Protein AF-0000000074205647 (afdb_homodimer)

Foldseek 3Di:
DADPVLLVLCVVLPDDDDDDFQWWKFFQDPVRPPDIDTDDQWDWDWDADPVGIDTDTDRDDDPPPDDDDVVRIGTDDDLVRLQVLLPQQWDDWDADPQAIKTWGQDPNDIDIFDDNYNSHRSSVSSSVNSNVVD/DADPVLLVLCVVLPDDDDDDFQWWKFFQDPVRPPDIDTDDQWDWDWDADPVGIDTDTGRDDDCPPDDDDVVRIGTDDDLVRLQVLLPQQWDDWDADPQAIKTWGQDPNDIDIFDDNYNSHRSSVSSSVNSNVVD

Sequence (268 aa):
MISTELATKLRDAGLVWTPVDGDQFRVRAAELAGDVFTVSTMTIEAHEYSTGTILGFNGTTEWALDSVSIEDALWLPREDQLRTLLRSAFHALRRTDDGYEVEVRLLDQTRVFTDPEPTEAYGQALLALVELSRMISTELATKLRDAGLVWTPVDGDQFRVRAAELAGDVFTVSTMTIEAHEYSTGTILGFNGTTEWALDSVSIEDALWLPREDQLRTLLRSAFHALRRTDDGYEVEVRLLDQTRVFTDPEPTEAYGQALLALVELSR

Radius of gyration: 19.51 Å; Cα contacts (8 Å, |Δi|>4): 573; chains: 2; bounding box: 50×46×37 Å

Structure (mmCIF, N/CA/C/O backbone):
data_AF-0000000074205647-model_v1
#
loop_
_entity.id
_entity.type
_enti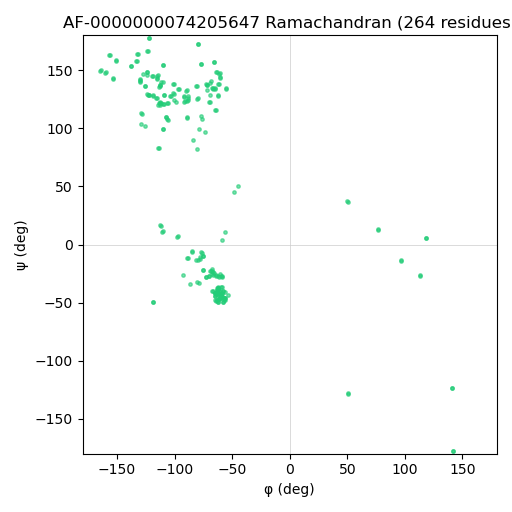ty.pdbx_description
1 polymer 'Pilus assembly protein CpaE'
#
loop_
_atom_site.group_PDB
_atom_site.id
_atom_site.type_symbol
_atom_site.label_atom_id
_atom_site.label_alt_id
_atom_site.label_comp_id
_atom_site.label_asym_id
_atom_site.label_entity_id
_atom_site.label_seq_id
_atom_site.pdbx_PDB_ins_code
_atom_site.Cartn_x
_atom_site.Cartn_y
_atom_site.Cartn_z
_atom_site.occupancy
_atom_site.B_iso_or_equiv
_atom_site.auth_seq_id
_atom_site.auth_comp_id
_atom_site.auth_asym_id
_atom_site.auth_atom_id
_atom_site.pdbx_PDB_model_num
ATOM 1 N N . MET A 1 1 ? -3.529 4.969 -6.211 1 83.69 1 MET A N 1
ATOM 2 C CA . MET A 1 1 ? -2.975 6.148 -5.555 1 83.69 1 MET A CA 1
ATOM 3 C C . MET A 1 1 ? -3.939 7.324 -5.645 1 83.69 1 MET A C 1
ATOM 5 O O . MET A 1 1 ? -4.719 7.422 -6.598 1 83.69 1 MET A O 1
ATOM 9 N N . ILE A 1 2 ? -3.805 8.211 -4.594 1 95.56 2 ILE A N 1
ATOM 10 C CA . ILE A 1 2 ? -4.68 9.375 -4.621 1 95.56 2 ILE A CA 1
ATOM 11 C C . ILE A 1 2 ? -4.148 10.398 -5.621 1 95.56 2 ILE A C 1
ATOM 13 O O . ILE A 1 2 ? -2.963 10.391 -5.953 1 95.56 2 ILE A O 1
ATOM 17 N N . SER A 1 3 ? -5.066 11.227 -6.113 1 96.25 3 SER A N 1
ATOM 18 C CA . SER A 1 3 ? -4.672 12.297 -7.027 1 96.25 3 SER A CA 1
ATOM 19 C C . SER A 1 3 ? -3.785 13.32 -6.332 1 96.25 3 SER A C 1
ATOM 21 O O . SER A 1 3 ? -3.852 13.477 -5.113 1 96.25 3 SER A O 1
ATOM 23 N N . THR A 1 4 ? -3 14.039 -7.125 1 95.5 4 THR A N 1
ATOM 24 C CA . THR A 1 4 ? -2.154 15.109 -6.609 1 95.5 4 THR A CA 1
ATOM 25 C C . THR A 1 4 ? -3.004 16.203 -5.984 1 95.5 4 THR A C 1
ATOM 27 O O . THR A 1 4 ? -2.625 16.797 -4.965 1 95.5 4 THR A O 1
ATOM 30 N N . GLU A 1 5 ? -4.086 16.469 -6.562 1 96.88 5 GLU A N 1
ATOM 31 C CA . GLU A 1 5 ? -4.992 17.516 -6.07 1 96.88 5 GLU A CA 1
ATOM 32 C C . GLU A 1 5 ? -5.508 17.172 -4.672 1 96.88 5 GLU A C 1
ATOM 34 O O . GLU A 1 5 ? -5.441 18 -3.764 1 96.88 5 GLU A O 1
ATOM 39 N N . LEU A 1 6 ? -5.992 15.992 -4.492 1 98.44 6 LEU A N 1
ATOM 40 C CA . LEU A 1 6 ? -6.52 15.586 -3.195 1 98.44 6 LEU A CA 1
ATOM 41 C C . LEU A 1 6 ? -5.406 15.5 -2.156 1 98.44 6 LEU A C 1
ATOM 43 O O . LEU A 1 6 ? -5.602 15.891 -1.001 1 98.44 6 LEU A O 1
ATOM 47 N N . ALA A 1 7 ? -4.25 14.984 -2.572 1 97.88 7 ALA A N 1
ATOM 48 C CA . ALA A 1 7 ? -3.102 14.945 -1.67 1 97.88 7 ALA A CA 1
ATOM 49 C C . ALA A 1 7 ? -2.732 16.344 -1.188 1 97.88 7 ALA A C 1
ATOM 51 O O . ALA A 1 7 ? -2.408 16.547 -0.014 1 97.88 7 ALA A O 1
ATOM 52 N N . THR A 1 8 ? -2.807 17.281 -2.08 1 97.12 8 THR A N 1
ATOM 53 C CA . THR A 1 8 ? -2.508 18.672 -1.745 1 97.12 8 THR A CA 1
ATOM 54 C C . THR A 1 8 ? -3.52 19.219 -0.741 1 97.12 8 THR A C 1
ATOM 56 O O . THR A 1 8 ? -3.145 19.875 0.234 1 97.12 8 THR A O 1
ATOM 59 N N . LYS A 1 9 ? -4.73 18.906 -0.94 1 98.19 9 LYS A N 1
ATOM 60 C CA . LYS A 1 9 ? -5.773 19.344 -0.018 1 98.19 9 LYS A CA 1
ATOM 61 C C . LYS A 1 9 ? -5.566 18.75 1.37 1 98.19 9 LYS A C 1
ATOM 63 O O . LYS A 1 9 ? -5.742 19.438 2.379 1 98.19 9 LYS A O 1
ATOM 68 N N . LEU A 1 10 ? -5.211 17.516 1.398 1 98.12 10 LEU A N 1
ATOM 69 C CA . LEU A 1 10 ? -4.961 16.844 2.674 1 98.12 10 LEU A CA 1
ATOM 70 C C . LEU A 1 10 ? -3.789 17.5 3.404 1 98.12 10 LEU A C 1
ATOM 72 O O . LEU A 1 10 ? -3.873 17.766 4.605 1 98.12 10 LEU A O 1
ATOM 76 N N . ARG A 1 11 ? -2.707 17.703 2.654 1 96.69 11 ARG A N 1
ATOM 77 C CA . ARG A 1 11 ? -1.549 18.391 3.23 1 96.69 11 ARG A CA 1
ATOM 78 C C . ARG A 1 11 ? -1.93 19.75 3.777 1 96.69 11 ARG A C 1
ATOM 80 O O . ARG A 1 11 ? -1.588 20.094 4.914 1 96.69 11 ARG A O 1
ATOM 87 N N . ASP A 1 12 ? -2.684 20.5 2.988 1 96.38 12 ASP A N 1
ATOM 88 C CA . ASP A 1 12 ? -3.072 21.859 3.369 1 96.38 12 ASP A CA 1
ATOM 89 C C . ASP A 1 12 ? -4.02 21.844 4.566 1 96.38 12 ASP A C 1
ATOM 91 O O . ASP A 1 12 ? -4.051 22.781 5.355 1 96.38 12 ASP A O 1
ATOM 95 N N . ALA A 1 13 ? -4.723 20.734 4.723 1 97 13 ALA A N 1
ATOM 96 C CA . ALA A 1 13 ? -5.648 20.594 5.84 1 97 13 ALA A CA 1
ATOM 97 C C . ALA A 1 13 ? -4.91 20.203 7.117 1 97 13 ALA A C 1
ATOM 99 O O . ALA A 1 13 ? -5.48 20.234 8.211 1 97 13 ALA A O 1
ATOM 100 N N . GLY A 1 14 ? -3.59 19.781 6.934 1 95.12 14 GLY A N 1
ATOM 101 C CA . GLY A 1 14 ? -2.801 19.547 8.133 1 95.12 14 GLY A CA 1
ATOM 102 C C . GLY A 1 14 ? -2.334 18.125 8.281 1 95.12 14 GLY A C 1
ATOM 103 O O . GLY A 1 14 ? -1.826 17.734 9.336 1 95.12 14 GLY A O 1
ATOM 104 N N . LEU A 1 15 ? -2.572 17.328 7.328 1 95.69 15 LEU A N 1
ATOM 105 C CA . LEU A 1 15 ? -2.096 15.953 7.402 1 95.69 15 LEU A CA 1
ATOM 106 C C . LEU A 1 15 ? -0.572 15.906 7.457 1 95.69 15 LEU A C 1
ATOM 108 O O . LEU A 1 15 ? 0.103 16.484 6.598 1 95.69 15 LEU A O 1
ATOM 112 N N . VAL A 1 16 ? -0.013 15.203 8.438 1 93.12 16 VAL A N 1
ATOM 113 C CA . VAL A 1 16 ? 1.427 15.117 8.656 1 93.12 16 VAL A CA 1
ATOM 114 C C . VAL A 1 16 ? 1.957 13.797 8.102 1 93.12 16 VAL A C 1
ATOM 116 O O . VAL A 1 16 ? 1.322 12.75 8.258 1 93.12 16 VAL A O 1
ATOM 119 N N . TRP A 1 17 ? 3.072 13.922 7.484 1 96.25 17 TRP A N 1
ATOM 120 C CA . TRP A 1 17 ? 3.705 12.742 6.902 1 96.25 17 TRP A CA 1
ATOM 121 C C . TRP A 1 17 ? 4.969 12.375 7.668 1 96.25 17 TRP A C 1
ATOM 123 O O . TRP A 1 17 ? 5.867 13.203 7.836 1 96.25 17 TRP A O 1
ATOM 133 N N . THR A 1 18 ? 5.043 11.18 8.219 1 95.44 18 THR A N 1
ATOM 134 C CA . THR A 1 18 ? 6.246 10.555 8.766 1 95.44 18 THR A CA 1
ATOM 135 C C . THR A 1 18 ? 6.695 9.398 7.883 1 95.44 18 THR A C 1
ATOM 137 O O . THR A 1 18 ? 6.184 8.281 8.008 1 95.44 18 THR A O 1
ATOM 140 N N . PRO A 1 19 ? 7.66 9.609 7.035 1 95.56 19 PRO A N 1
ATOM 141 C CA . PRO A 1 19 ? 8 8.641 5.984 1 95.56 19 PRO A CA 1
ATOM 142 C C . PRO A 1 19 ? 8.453 7.297 6.543 1 95.56 19 PRO A C 1
ATOM 144 O O . PRO A 1 19 ? 9.195 7.246 7.52 1 95.56 19 PRO A O 1
ATOM 147 N N . VAL A 1 20 ? 7.98 6.242 5.922 1 93.06 20 VAL A N 1
ATOM 148 C CA . VAL A 1 20 ? 8.445 4.879 6.152 1 93.06 20 VAL A CA 1
ATOM 149 C C . VAL A 1 20 ? 8.711 4.191 4.816 1 93.06 20 VAL A C 1
ATOM 151 O O . VAL A 1 20 ? 8.289 4.68 3.766 1 93.06 20 VAL A O 1
ATOM 154 N N . ASP A 1 21 ? 9.422 3.102 4.848 1 91.25 21 ASP A N 1
ATOM 155 C CA . ASP A 1 21 ? 9.727 2.365 3.625 1 91.25 21 ASP A CA 1
ATOM 156 C C . ASP A 1 21 ? 8.453 2.002 2.865 1 91.25 21 ASP A C 1
ATOM 158 O O . ASP A 1 21 ? 7.469 1.567 3.467 1 91.25 21 ASP A O 1
ATOM 162 N N . GLY A 1 22 ? 8.547 2.254 1.593 1 93.44 22 GLY A N 1
ATOM 163 C CA . GLY A 1 22 ? 7.418 1.9 0.747 1 93.44 22 GLY A CA 1
ATOM 164 C C . GLY A 1 22 ? 6.488 3.066 0.478 1 93.44 22 GLY A C 1
ATOM 165 O O . GLY A 1 22 ? 5.648 3.004 -0.425 1 93.44 22 GLY A O 1
ATOM 166 N N . ASP A 1 23 ? 6.633 4.156 1.235 1 95.62 23 ASP A N 1
ATOM 167 C CA . ASP A 1 23 ? 5.801 5.332 0.984 1 95.62 23 ASP A CA 1
ATOM 168 C C . ASP A 1 23 ? 6.09 5.922 -0.395 1 95.62 23 ASP A C 1
ATOM 170 O O . ASP A 1 23 ? 7.227 5.891 -0.865 1 95.62 23 ASP A O 1
ATOM 174 N N . GLN A 1 24 ? 5.004 6.5 -0.949 1 96.19 24 GLN A N 1
ATOM 175 C CA . GLN A 1 24 ? 5.133 7.168 -2.242 1 96.19 24 GLN A CA 1
ATOM 176 C C . GLN A 1 24 ? 4.879 8.664 -2.115 1 96.19 24 GLN A C 1
ATOM 178 O O . GLN A 1 24 ? 4.066 9.102 -1.299 1 96.19 24 GLN A O 1
ATOM 183 N N . PHE A 1 25 ? 5.641 9.414 -2.953 1 95.81 25 PHE A N 1
ATOM 184 C CA . PHE A 1 25 ? 5.52 10.859 -2.906 1 95.81 25 PHE A CA 1
ATOM 185 C C . PHE A 1 25 ? 5.957 11.484 -4.227 1 95.81 25 PHE A C 1
ATOM 187 O O . PHE A 1 25 ? 6.543 10.812 -5.074 1 95.81 25 PHE A O 1
ATOM 194 N N . ARG A 1 26 ? 5.559 12.719 -4.383 1 94.94 26 ARG A N 1
ATOM 195 C CA . ARG A 1 26 ? 6.008 13.547 -5.492 1 94.94 26 ARG A CA 1
ATOM 196 C C . ARG A 1 26 ? 6.832 14.734 -4.992 1 94.94 26 ARG A C 1
ATOM 198 O O . ARG A 1 26 ? 6.598 15.234 -3.891 1 94.94 26 ARG A O 1
ATOM 205 N N . VAL A 1 27 ? 7.777 14.992 -5.766 1 92.56 27 VAL A N 1
ATOM 206 C CA . VAL A 1 27 ? 8.547 16.203 -5.473 1 92.56 27 VAL A CA 1
ATOM 207 C C . VAL A 1 27 ? 7.922 17.391 -6.188 1 92.56 27 VAL A C 1
ATOM 209 O O . VAL A 1 27 ? 7.598 17.312 -7.375 1 92.56 27 VAL A O 1
ATOM 212 N N . ARG A 1 28 ? 7.734 18.469 -5.504 1 86.5 28 ARG A N 1
ATOM 213 C CA . ARG A 1 28 ? 7.055 19.656 -6.02 1 86.5 28 ARG A CA 1
ATOM 214 C C . ARG A 1 28 ? 7.973 20.453 -6.941 1 86.5 28 ARG A C 1
ATOM 216 O O . ARG A 1 28 ? 7.512 21.328 -7.684 1 86.5 28 ARG A O 1
ATOM 223 N N . ALA A 1 29 ? 9.18 20.141 -7.078 1 79.12 29 ALA A N 1
ATOM 224 C CA . ALA A 1 29 ? 10.109 20.812 -7.973 1 79.12 29 ALA A CA 1
ATOM 225 C C . ALA A 1 29 ? 9.773 20.531 -9.43 1 79.12 29 ALA A C 1
ATOM 227 O O . ALA A 1 29 ? 9.453 19.406 -9.797 1 79.12 29 ALA A O 1
ATOM 228 N N . ALA A 1 30 ? 9.859 21.516 -10.297 1 75.06 30 ALA A N 1
ATOM 229 C CA . ALA A 1 30 ? 9.5 21.453 -11.711 1 75.06 30 ALA A CA 1
ATOM 230 C C . ALA A 1 30 ? 10.219 20.297 -12.414 1 75.06 30 ALA A C 1
ATOM 232 O O . ALA A 1 30 ? 9.617 19.594 -13.234 1 75.06 30 ALA A O 1
ATOM 233 N N . GLU A 1 31 ? 11.469 20.078 -12.172 1 73.31 31 GLU A N 1
ATOM 234 C CA . GLU A 1 31 ? 12.266 19.078 -12.859 1 73.31 31 GLU A CA 1
ATOM 235 C C . GLU A 1 31 ? 11.773 17.672 -12.539 1 73.31 31 GLU A C 1
ATOM 237 O O . GLU A 1 31 ? 12.008 16.734 -13.312 1 73.31 31 GLU A O 1
ATOM 242 N N . LEU A 1 32 ? 11.172 17.609 -11.469 1 73 32 LEU A N 1
ATOM 243 C CA . LEU A 1 32 ? 10.734 16.297 -11 1 73 32 LEU A CA 1
ATOM 244 C C . LEU A 1 32 ? 9.211 16.203 -11.016 1 73 32 LEU A C 1
ATOM 246 O O . LEU A 1 32 ? 8.648 15.219 -10.523 1 73 32 LEU A O 1
ATOM 250 N N . ALA A 1 33 ? 8.633 17.172 -11.781 1 71.88 33 ALA A N 1
ATOM 251 C CA . ALA A 1 33 ? 7.176 17.25 -11.836 1 71.88 33 ALA A CA 1
ATOM 252 C C . ALA A 1 33 ? 6.59 16 -12.5 1 71.88 33 ALA A C 1
ATOM 254 O O . ALA A 1 33 ? 7.055 15.586 -13.562 1 71.88 33 ALA A O 1
ATOM 255 N N . GLY A 1 34 ? 5.84 15.234 -11.758 1 80.88 34 GLY A N 1
ATOM 256 C CA . GLY A 1 34 ? 5.156 14.086 -12.328 1 80.88 34 GLY A CA 1
ATOM 257 C C . GLY A 1 34 ? 5.672 12.758 -11.805 1 80.88 34 GLY A C 1
ATOM 258 O O . GLY A 1 34 ? 4.977 11.742 -11.875 1 80.88 34 GLY A O 1
ATOM 259 N N . ASP A 1 35 ? 6.961 12.805 -11.398 1 88.69 35 ASP A N 1
ATOM 260 C CA . ASP A 1 35 ? 7.555 11.547 -10.938 1 88.69 35 ASP A CA 1
ATOM 261 C C . ASP A 1 35 ? 6.984 11.133 -9.578 1 88.69 35 ASP A C 1
ATOM 263 O O . ASP A 1 35 ? 6.734 11.984 -8.719 1 88.69 35 ASP A O 1
ATOM 267 N N . VAL A 1 36 ? 6.73 9.891 -9.523 1 93.69 36 VAL A N 1
ATOM 268 C CA . VAL A 1 36 ? 6.41 9.32 -8.219 1 93.69 36 VAL A CA 1
ATOM 269 C C . VAL A 1 36 ? 7.617 8.555 -7.684 1 93.69 36 VAL A C 1
ATOM 271 O O . VAL A 1 36 ? 8.211 7.738 -8.391 1 93.69 36 VAL A O 1
ATOM 274 N N . PHE A 1 37 ? 8.008 8.867 -6.48 1 92.75 37 PHE A N 1
ATOM 275 C CA . PHE A 1 37 ? 9.164 8.25 -5.848 1 92.75 37 PHE A CA 1
ATOM 276 C C . PHE A 1 37 ? 8.734 7.34 -4.703 1 92.75 37 PHE A C 1
ATOM 278 O O . PHE A 1 37 ? 7.652 7.516 -4.137 1 92.75 37 PHE A O 1
ATOM 285 N N . THR A 1 38 ? 9.57 6.348 -4.395 1 94.19 38 THR A N 1
ATOM 286 C CA . THR A 1 38 ? 9.32 5.41 -3.305 1 94.19 38 THR A CA 1
ATOM 287 C C . THR A 1 38 ? 10.422 5.508 -2.254 1 94.19 38 THR A C 1
ATOM 289 O O . THR A 1 38 ? 11.609 5.445 -2.582 1 94.19 38 THR A O 1
ATOM 292 N N . VAL A 1 39 ? 10.016 5.664 -1.052 1 93.19 39 VAL A N 1
ATOM 293 C CA . VAL A 1 39 ? 10.961 5.652 0.061 1 93.19 39 VAL A CA 1
ATOM 294 C C . VAL A 1 39 ? 11.508 4.242 0.258 1 93.19 39 VAL A C 1
ATOM 296 O O . VAL A 1 39 ? 10.742 3.285 0.397 1 93.19 39 VAL A O 1
ATOM 299 N N . SER A 1 40 ? 12.773 4.141 0.186 1 90.94 40 SER A N 1
ATOM 300 C CA . SER A 1 40 ? 13.445 2.865 0.42 1 90.94 40 SER A CA 1
ATOM 301 C C . SER A 1 40 ? 14.867 3.072 0.917 1 90.94 40 SER A C 1
ATOM 303 O O . SER A 1 40 ? 15.586 3.945 0.421 1 90.94 40 SER A O 1
ATOM 305 N N . THR A 1 41 ? 15.281 2.184 1.837 1 86.81 41 THR A N 1
ATOM 306 C CA . THR A 1 41 ? 16.641 2.281 2.375 1 86.81 41 THR A CA 1
ATOM 307 C C . THR A 1 41 ? 17.625 1.563 1.47 1 86.81 41 THR A C 1
ATOM 309 O O . THR A 1 41 ? 18.844 1.635 1.69 1 86.81 41 THR A O 1
ATOM 312 N N . MET A 1 42 ? 17.078 0.886 0.434 1 87.44 42 MET A N 1
ATOM 313 C CA . MET A 1 42 ? 17.938 0.189 -0.514 1 87.44 42 MET A CA 1
ATOM 314 C C . MET A 1 42 ? 17.297 0.121 -1.893 1 87.44 42 MET A C 1
ATOM 316 O O . MET A 1 42 ? 16.078 0.261 -2.02 1 87.44 42 MET A O 1
ATOM 320 N N . THR A 1 43 ? 18.156 -0.071 -2.877 1 87.88 43 THR A N 1
ATOM 321 C CA . THR A 1 43 ? 17.672 -0.278 -4.238 1 87.88 43 THR A CA 1
ATOM 322 C C . THR A 1 43 ? 17.484 -1.765 -4.523 1 87.88 43 THR A C 1
ATOM 324 O O . THR A 1 43 ? 18.406 -2.564 -4.332 1 87.88 43 THR A O 1
ATOM 327 N N . ILE A 1 44 ? 16.391 -2.113 -4.863 1 89.06 44 ILE A N 1
ATOM 328 C CA . ILE A 1 44 ? 16.047 -3.463 -5.297 1 89.06 44 ILE A CA 1
ATOM 329 C C . ILE A 1 44 ? 15.305 -3.406 -6.629 1 89.06 44 ILE A C 1
ATOM 331 O O . ILE A 1 44 ? 14.164 -2.943 -6.695 1 89.06 44 ILE A O 1
ATOM 335 N N . GLU A 1 45 ? 15.945 -3.924 -7.676 1 90.06 45 GLU A N 1
ATOM 336 C CA . GLU A 1 45 ? 15.383 -3.863 -9.023 1 90.06 45 GLU A CA 1
ATOM 337 C C . GLU A 1 45 ? 15.031 -5.258 -9.539 1 90.06 45 GLU A C 1
ATOM 339 O O . GLU A 1 45 ? 15.789 -6.207 -9.344 1 90.06 45 GLU A O 1
ATOM 344 N N . ALA A 1 46 ? 13.898 -5.328 -10.117 1 90.62 46 ALA A N 1
ATOM 345 C CA . ALA A 1 46 ? 13.484 -6.566 -10.773 1 90.62 46 ALA A CA 1
ATOM 346 C C . ALA A 1 46 ? 13.945 -6.602 -12.227 1 90.62 46 ALA A C 1
ATOM 348 O O . ALA A 1 46 ? 13.688 -5.66 -12.984 1 90.62 46 ALA A O 1
ATOM 349 N N . HIS A 1 47 ? 14.641 -7.574 -12.602 1 89.94 47 HIS A N 1
ATOM 350 C CA . HIS A 1 47 ? 15.07 -7.82 -13.969 1 89.94 47 HIS A CA 1
ATOM 351 C C . HIS A 1 47 ? 14.414 -9.07 -14.539 1 89.94 47 HIS A C 1
ATOM 353 O O . HIS A 1 47 ? 14.523 -10.156 -13.953 1 89.94 47 HIS A O 1
ATOM 359 N N . GLU A 1 48 ? 13.75 -8.828 -15.578 1 91.06 48 GLU A N 1
ATOM 360 C CA . GLU A 1 48 ? 13.102 -9.969 -16.219 1 91.06 48 GLU A CA 1
ATOM 361 C C . GLU A 1 48 ? 14 -10.594 -17.281 1 91.06 48 GLU A C 1
ATOM 363 O O . GLU A 1 48 ? 14.516 -9.898 -18.156 1 91.06 48 GLU A O 1
ATOM 368 N N . TYR A 1 49 ? 14.227 -11.906 -17.203 1 90.38 49 TYR A N 1
ATOM 369 C CA . TYR A 1 49 ? 14.953 -12.719 -18.172 1 90.38 49 TYR A CA 1
ATOM 370 C C . TYR A 1 49 ? 14.086 -13.867 -18.688 1 90.38 49 TYR A C 1
ATOM 372 O O . TYR A 1 49 ? 13 -14.117 -18.156 1 90.38 49 TYR A O 1
ATOM 380 N N . SER A 1 50 ? 14.523 -14.484 -19.734 1 91 50 SER A N 1
ATOM 381 C CA . SER A 1 50 ? 13.805 -15.641 -20.266 1 91 50 SER A CA 1
ATOM 382 C C . SER A 1 50 ? 13.695 -16.75 -19.219 1 91 50 SER A C 1
ATOM 384 O O . SER A 1 50 ? 12.742 -17.531 -19.234 1 91 50 SER A O 1
ATOM 386 N N . THR A 1 51 ? 14.609 -16.828 -18.312 1 87.94 51 THR A N 1
ATOM 387 C CA . THR A 1 51 ? 14.695 -17.891 -17.312 1 87.94 51 THR A CA 1
ATOM 388 C C . THR A 1 51 ? 13.883 -17.531 -16.078 1 87.94 51 THR A C 1
ATOM 390 O O . THR A 1 51 ? 13.672 -18.375 -15.195 1 87.94 51 THR A O 1
ATOM 393 N N . GLY A 1 52 ? 13.484 -16.281 -16.047 1 89.88 52 GLY A N 1
ATOM 394 C CA . GLY A 1 52 ? 12.742 -15.836 -14.875 1 89.88 52 GLY A CA 1
ATOM 395 C C . GLY A 1 52 ? 13.094 -14.43 -14.438 1 89.88 52 GLY A C 1
ATOM 396 O O . GLY A 1 52 ? 13.867 -13.742 -15.109 1 89.88 52 GLY A O 1
ATOM 397 N N . THR A 1 53 ? 12.477 -14 -13.352 1 92.06 53 THR A N 1
ATOM 398 C CA . THR A 1 53 ? 12.734 -12.664 -12.82 1 92.06 53 THR A CA 1
ATOM 399 C C . THR A 1 53 ? 13.773 -12.711 -11.711 1 92.06 53 THR A C 1
ATOM 401 O O . THR A 1 53 ? 13.734 -13.594 -10.852 1 92.06 53 THR A O 1
ATOM 404 N N . ILE A 1 54 ? 14.797 -11.789 -11.734 1 91.12 54 ILE A N 1
ATOM 405 C CA . ILE A 1 54 ? 15.844 -11.664 -10.727 1 91.12 54 ILE A CA 1
ATOM 406 C C . ILE A 1 54 ? 15.727 -10.312 -10.031 1 91.12 54 ILE A C 1
ATOM 408 O O . ILE A 1 54 ? 15.602 -9.281 -10.68 1 91.12 54 ILE A O 1
ATOM 412 N N . LEU A 1 55 ? 15.648 -10.383 -8.656 1 91.06 55 LEU A N 1
ATOM 413 C CA . LEU A 1 55 ? 15.688 -9.172 -7.848 1 91.06 55 LEU A CA 1
ATOM 414 C C . LEU A 1 55 ? 17.125 -8.797 -7.484 1 91.06 55 LEU A C 1
ATOM 416 O O . LEU A 1 55 ? 17.781 -9.516 -6.73 1 91.06 55 LEU A O 1
ATOM 420 N N . GLY A 1 56 ? 17.609 -7.734 -8.055 1 88.38 56 GLY A N 1
ATOM 421 C CA . GLY A 1 56 ? 18.953 -7.234 -7.758 1 88.38 56 GLY A CA 1
ATOM 422 C C . GLY A 1 56 ? 18.984 -6.266 -6.594 1 88.38 56 GLY A C 1
ATOM 423 O O . GLY A 1 56 ? 18.203 -5.309 -6.555 1 88.38 56 GLY A O 1
ATOM 424 N N . PHE A 1 57 ? 19.844 -6.602 -5.656 1 86.19 57 PHE A N 1
ATOM 425 C CA . PHE A 1 57 ? 20 -5.781 -4.461 1 86.19 57 PHE A CA 1
ATOM 426 C C . PHE A 1 57 ? 21.219 -4.867 -4.586 1 86.19 57 PHE A C 1
ATOM 428 O O . PHE A 1 57 ? 22.312 -5.32 -4.93 1 86.19 57 PHE A O 1
ATOM 435 N N . ASN A 1 58 ? 20.875 -3.572 -4.438 1 79.38 58 ASN A N 1
ATOM 436 C CA . ASN A 1 58 ? 21.969 -2.613 -4.387 1 79.38 58 ASN A CA 1
ATOM 437 C C . ASN A 1 58 ? 21.891 -1.748 -3.133 1 79.38 58 ASN A C 1
ATOM 439 O O . ASN A 1 58 ? 20.938 -0.998 -2.941 1 79.38 58 ASN A O 1
ATOM 443 N N . GLY A 1 59 ? 22.688 -2.004 -2.109 1 63.59 59 GLY A N 1
ATOM 444 C CA . GLY A 1 59 ? 22.672 -1.259 -0.861 1 63.59 59 GLY A CA 1
ATOM 445 C C . GLY A 1 59 ? 23.547 -0.025 -0.892 1 63.59 59 GLY A C 1
ATOM 446 O O . GLY A 1 59 ? 23.438 0.846 -0.026 1 63.59 59 GLY A O 1
ATOM 447 N N . THR A 1 60 ? 24.641 -0.14 -1.619 1 57.94 60 THR A N 1
ATOM 448 C CA . THR A 1 60 ? 25.594 0.95 -1.466 1 57.94 60 THR A CA 1
ATOM 449 C C . THR A 1 60 ? 25.141 2.18 -2.248 1 57.94 60 THR A C 1
ATOM 451 O O . THR A 1 60 ? 24.531 2.057 -3.312 1 57.94 60 THR A O 1
ATOM 454 N N . THR A 1 61 ? 24.75 3.199 -1.521 1 52.03 61 THR A N 1
ATOM 455 C CA . THR A 1 61 ? 24.359 4.496 -2.062 1 52.03 61 THR A CA 1
ATOM 456 C C . THR A 1 61 ? 25.578 5.27 -2.549 1 52.03 61 THR A C 1
ATOM 458 O O . THR A 1 61 ? 26.578 5.371 -1.832 1 52.03 61 THR A O 1
ATOM 461 N N . GLU A 1 62 ? 25.766 5.141 -3.82 1 51.94 62 GLU A N 1
ATOM 462 C CA . GLU A 1 62 ? 26.734 6.176 -4.191 1 51.94 62 GLU A CA 1
ATOM 463 C C . GLU A 1 62 ? 26.125 7.57 -4.039 1 51.94 62 GLU A C 1
ATOM 465 O O . GLU A 1 62 ? 24.922 7.75 -4.211 1 51.94 62 GLU A O 1
ATOM 470 N N . TRP A 1 63 ? 26.797 8.391 -3.508 1 49.22 63 TRP A N 1
ATOM 471 C CA . TRP A 1 63 ? 26.484 9.75 -3.07 1 49.22 63 TRP A CA 1
ATOM 472 C C . TRP A 1 63 ? 25.781 10.523 -4.176 1 49.22 63 TRP A C 1
ATOM 474 O O . TRP A 1 63 ? 26.359 10.781 -5.23 1 49.22 63 TRP A O 1
ATOM 484 N N . ALA A 1 64 ? 24.797 10.078 -4.914 1 55.91 64 ALA A N 1
ATOM 485 C CA . ALA A 1 64 ? 24.172 11.156 -5.676 1 55.91 64 ALA A CA 1
ATOM 486 C C . ALA A 1 64 ? 23.188 11.938 -4.809 1 55.91 64 ALA A C 1
ATOM 488 O O . ALA A 1 64 ? 22.359 11.344 -4.113 1 55.91 64 ALA A O 1
ATOM 489 N N . LEU A 1 65 ? 23.688 12.906 -3.988 1 55.62 65 LEU A N 1
ATOM 490 C CA . LEU A 1 65 ? 23.438 13.734 -2.818 1 55.62 65 LEU A CA 1
ATOM 491 C C . LEU A 1 65 ? 22.156 14.539 -2.99 1 55.62 65 LEU A C 1
ATOM 493 O O . LEU A 1 65 ? 21.828 15.383 -2.15 1 55.62 65 LEU A O 1
ATOM 497 N N . ASP A 1 66 ? 21.297 14.266 -4.02 1 77.88 66 ASP A N 1
ATOM 498 C CA . ASP A 1 66 ? 20.234 15.258 -3.926 1 77.88 66 ASP A CA 1
ATOM 499 C C . ASP A 1 66 ? 19.312 14.969 -2.744 1 77.88 66 ASP A C 1
ATOM 501 O O . ASP A 1 66 ? 19.219 13.828 -2.295 1 77.88 66 ASP A O 1
ATOM 505 N N . SER A 1 67 ? 19.031 16.031 -2.148 1 85.38 67 SER A N 1
ATOM 506 C CA . SER A 1 67 ? 18.078 15.938 -1.042 1 85.38 67 SER A CA 1
ATOM 507 C C . SER A 1 67 ? 16.938 16.922 -1.206 1 85.38 67 S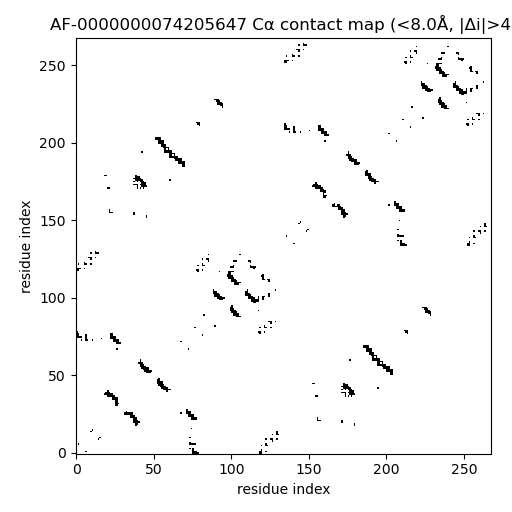ER A C 1
ATOM 509 O O . SER A 1 67 ? 17.062 17.922 -1.923 1 85.38 67 SER A O 1
ATOM 511 N N . VAL A 1 68 ? 15.828 16.453 -0.733 1 88.56 68 VAL A N 1
ATOM 512 C CA . VAL A 1 68 ? 14.617 17.266 -0.745 1 88.56 68 VAL A CA 1
ATOM 513 C C . VAL A 1 68 ? 14.055 17.375 0.67 1 88.56 68 VAL A C 1
ATOM 515 O O . VAL A 1 68 ? 13.992 16.375 1.398 1 88.56 68 VAL A O 1
ATOM 518 N N . SER A 1 69 ? 13.781 18.656 1.066 1 91.19 69 SER A N 1
ATOM 519 C CA . SER A 1 69 ? 13.039 18.781 2.318 1 91.19 69 SER A CA 1
ATOM 520 C C . SER A 1 69 ? 11.672 18.109 2.23 1 91.19 69 SER A C 1
ATOM 522 O O . SER A 1 69 ? 11.031 18.141 1.18 1 91.19 69 SER A O 1
AT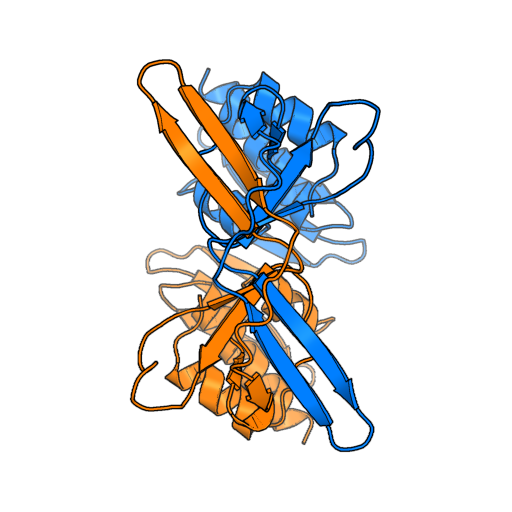OM 524 N N . ILE A 1 70 ? 11.242 17.594 3.305 1 92.06 70 ILE A N 1
ATOM 525 C CA . ILE A 1 70 ? 9.953 16.922 3.348 1 92.06 70 ILE A CA 1
ATOM 526 C C . ILE A 1 70 ? 8.844 17.922 3.016 1 92.06 70 ILE A C 1
ATOM 528 O O . ILE A 1 70 ? 7.809 17.547 2.453 1 92.06 70 ILE A O 1
ATOM 532 N N . GLU A 1 71 ? 9.055 19.188 3.283 1 91.56 71 GLU A N 1
ATOM 533 C CA . GLU A 1 71 ? 8.062 20.219 2.98 1 91.56 71 GLU A CA 1
ATOM 534 C C . GLU A 1 71 ? 7.891 20.391 1.474 1 91.56 71 GLU A C 1
ATOM 536 O O . GLU A 1 71 ? 6.871 20.906 1.017 1 91.56 71 GLU A O 1
ATOM 541 N N . ASP A 1 72 ? 8.883 20 0.776 1 92.12 72 ASP A N 1
ATOM 542 C CA . ASP A 1 72 ? 8.836 20.109 -0.679 1 92.12 72 ASP A CA 1
ATOM 543 C C . ASP A 1 72 ? 8.414 18.781 -1.317 1 92.12 72 ASP A C 1
ATOM 545 O O . ASP A 1 72 ? 8.508 18.625 -2.535 1 92.12 72 ASP A O 1
ATOM 549 N N . ALA A 1 73 ? 8.047 17.906 -0.524 1 94.44 73 ALA A N 1
ATOM 550 C CA . ALA A 1 73 ? 7.531 16.609 -0.99 1 94.44 73 ALA A CA 1
ATOM 551 C C . ALA A 1 73 ? 6.039 16.484 -0.686 1 94.44 73 ALA A C 1
ATOM 553 O O . ALA A 1 73 ? 5.57 16.938 0.358 1 94.44 73 ALA A O 1
ATOM 554 N N . LEU A 1 74 ? 5.34 15.922 -1.633 1 96.38 74 LEU A N 1
ATOM 555 C CA . LEU A 1 74 ? 3.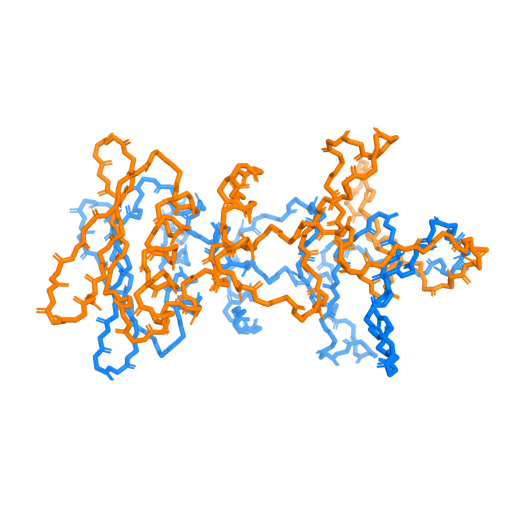914 15.664 -1.45 1 96.38 74 LEU A CA 1
ATOM 556 C C . LEU A 1 74 ? 3.654 14.172 -1.26 1 96.38 74 LEU A C 1
ATOM 558 O O . LEU A 1 74 ? 3.783 13.391 -2.205 1 96.38 74 LEU A O 1
ATOM 562 N N . TRP A 1 75 ? 3.297 13.844 -0.069 1 97.25 75 TRP A N 1
ATOM 563 C CA . TRP A 1 75 ? 2.969 12.469 0.268 1 97.25 75 TRP A CA 1
ATOM 564 C C . TRP A 1 75 ? 1.73 12 -0.491 1 97.25 75 TRP A C 1
ATOM 566 O O . TRP A 1 75 ? 0.753 12.742 -0.613 1 97.25 75 TRP A O 1
ATOM 576 N N . LEU A 1 76 ? 1.797 10.789 -1.072 1 97.31 76 LEU A N 1
ATOM 577 C CA . LEU A 1 76 ? 0.675 10.133 -1.732 1 97.31 76 LEU A CA 1
ATOM 578 C C . LEU A 1 76 ? 0.256 8.883 -0.97 1 97.31 76 LEU A C 1
ATOM 580 O O . LEU A 1 76 ? 0.617 7.766 -1.354 1 97.31 76 LEU A O 1
ATOM 584 N N . PRO A 1 77 ? -0.56 9.086 0.051 1 97.44 77 PRO A N 1
ATOM 585 C CA . PRO A 1 77 ? -0.912 7.945 0.901 1 97.44 77 PRO A CA 1
ATOM 586 C C . PRO A 1 77 ? -1.615 6.828 0.131 1 97.44 77 PRO A C 1
ATOM 588 O O . PRO A 1 77 ? -2.404 7.102 -0.776 1 97.44 77 PRO A O 1
ATOM 591 N N . ARG A 1 78 ? -1.302 5.609 0.531 1 96.19 78 ARG A N 1
ATOM 592 C CA . ARG A 1 78 ? -1.935 4.418 -0.028 1 96.19 78 ARG A CA 1
ATOM 593 C C . ARG A 1 78 ? -3.307 4.184 0.593 1 96.19 78 ARG A C 1
ATOM 595 O O . ARG A 1 78 ? -3.662 4.824 1.587 1 96.19 78 ARG A O 1
ATOM 602 N N . GLU A 1 79 ? -3.963 3.217 0.002 1 97.38 79 GLU A N 1
ATOM 603 C CA . GLU A 1 79 ? -5.297 2.852 0.467 1 97.38 79 GLU A CA 1
ATOM 604 C C . GLU A 1 79 ? -5.277 2.449 1.938 1 97.38 79 GLU A C 1
ATOM 606 O O . GLU A 1 79 ? -6.109 2.908 2.725 1 97.38 79 GLU A O 1
ATOM 611 N N . ASP A 1 80 ? -4.395 1.571 2.365 1 96.5 80 ASP A N 1
ATOM 612 C CA . ASP A 1 80 ? -4.328 1.091 3.742 1 96.5 80 ASP A CA 1
ATOM 613 C C . ASP A 1 80 ? -4 2.229 4.707 1 96.5 80 ASP A C 1
ATOM 615 O O . ASP A 1 80 ? -4.5 2.262 5.832 1 96.5 80 ASP A O 1
ATOM 619 N N . GLN A 1 81 ? -3.129 3.111 4.328 1 97.12 81 GLN A N 1
ATOM 620 C CA . GLN A 1 81 ? -2.75 4.246 5.164 1 97.12 81 GLN A CA 1
ATOM 621 C C . GLN A 1 81 ? -3.93 5.191 5.375 1 97.12 81 GLN A C 1
ATOM 623 O O . GLN A 1 81 ? -4.172 5.645 6.496 1 97.12 81 GLN A O 1
ATOM 628 N N . LEU A 1 82 ? -4.641 5.445 4.262 1 98.19 82 LEU A N 1
ATOM 629 C CA . LEU A 1 82 ? -5.82 6.297 4.371 1 98.19 82 LEU A CA 1
ATOM 630 C C . LEU A 1 82 ? -6.848 5.688 5.32 1 98.19 82 LEU A C 1
ATOM 632 O O . LEU A 1 82 ? -7.387 6.379 6.184 1 98.19 82 LEU A O 1
ATOM 636 N N . ARG A 1 83 ? -7.109 4.406 5.164 1 98.19 83 ARG A N 1
ATOM 637 C CA . ARG A 1 83 ? -8.047 3.723 6.051 1 98.19 83 ARG A CA 1
ATOM 638 C C . ARG A 1 83 ? -7.59 3.816 7.504 1 98.19 83 ARG A C 1
ATOM 640 O O . ARG A 1 83 ? -8.398 4.082 8.398 1 98.19 83 ARG A O 1
ATOM 647 N N . THR A 1 84 ? -6.32 3.578 7.773 1 97 84 THR A N 1
ATOM 648 C CA . THR A 1 84 ? -5.77 3.621 9.125 1 97 84 THR A CA 1
ATOM 649 C C . THR A 1 84 ? -5.906 5.02 9.719 1 97 84 THR A C 1
ATOM 651 O O . THR A 1 84 ? -6.219 5.164 10.906 1 97 84 THR A O 1
ATOM 654 N N . LEU A 1 85 ? -5.699 6.031 8.891 1 97.31 85 LEU A N 1
ATOM 655 C CA . LEU A 1 85 ? -5.773 7.41 9.359 1 97.31 85 LEU A CA 1
ATOM 656 C C . LEU A 1 85 ? -7.203 7.793 9.711 1 97.31 85 LEU A C 1
ATOM 658 O O . LEU A 1 85 ? -7.43 8.742 10.469 1 97.31 85 LEU A O 1
ATOM 662 N N . LEU A 1 86 ? -8.172 7.082 9.148 1 97.5 86 LEU A N 1
ATOM 663 C CA . LEU A 1 86 ? -9.578 7.32 9.477 1 97.5 86 LEU A CA 1
ATOM 664 C C . LEU A 1 86 ? -9.922 6.742 10.844 1 97.5 86 LEU A C 1
ATOM 666 O O . LEU A 1 86 ? -10.93 7.117 11.445 1 97.5 86 LEU A O 1
ATOM 670 N N . ARG A 1 87 ? -9.102 5.785 11.266 1 93.81 87 ARG A N 1
ATOM 671 C CA . ARG A 1 87 ? -9.25 5.16 12.578 1 93.81 87 ARG A CA 1
ATOM 672 C C . ARG A 1 87 ? -10.68 4.684 12.797 1 93.81 87 ARG A C 1
ATOM 674 O O . ARG A 1 87 ? -11.242 3.971 11.953 1 93.81 87 ARG A O 1
ATOM 681 N N . SER A 1 88 ? -11.297 5.059 13.906 1 94.31 88 SER A N 1
ATOM 682 C CA . SER A 1 88 ? -12.609 4.543 14.297 1 94.31 88 SER A CA 1
ATOM 683 C C . SER A 1 88 ? -13.719 5.172 13.461 1 94.31 88 SER A C 1
ATOM 685 O O . SER A 1 88 ? -14.859 4.707 13.484 1 94.31 88 SER A O 1
ATOM 687 N N . ALA A 1 89 ? -13.383 6.168 12.719 1 96.69 89 ALA A N 1
ATOM 688 C CA . ALA A 1 89 ? -14.406 6.793 11.875 1 96.69 89 ALA A CA 1
ATOM 689 C C . ALA A 1 89 ? -14.766 5.898 10.695 1 96.69 89 ALA A C 1
ATOM 691 O O . ALA A 1 89 ? -15.844 6.035 10.109 1 96.69 89 ALA A O 1
ATOM 692 N N . PHE A 1 90 ? -13.812 5.094 10.289 1 98.56 90 PHE A N 1
ATOM 693 C CA . PHE A 1 90 ? -14.062 4.215 9.148 1 98.56 90 PHE A CA 1
ATOM 694 C C . PHE A 1 90 ? -15.117 3.17 9.5 1 98.56 90 PHE A C 1
ATOM 696 O O . PHE A 1 90 ? -15.008 2.486 10.516 1 98.56 90 PHE A O 1
ATOM 703 N N . HIS A 1 91 ? -16.047 3.014 8.57 1 98.19 91 HIS A N 1
ATOM 704 C CA . HIS A 1 91 ? -17.078 1.997 8.781 1 98.19 91 HIS A CA 1
ATOM 705 C C . HIS A 1 91 ? -17.031 0.933 7.691 1 98.19 91 HIS A C 1
ATOM 707 O O . HIS A 1 91 ? -16.969 -0.263 7.988 1 98.19 91 HIS A O 1
ATOM 713 N N . ALA A 1 92 ? -17 1.437 6.438 1 98.75 92 ALA A N 1
ATOM 714 C CA . ALA A 1 92 ? -17.047 0.41 5.398 1 98.75 92 ALA A CA 1
ATOM 715 C C . ALA A 1 92 ? -16.531 0.952 4.07 1 98.75 92 ALA A C 1
ATOM 717 O O . ALA A 1 92 ? -16.641 2.146 3.791 1 98.75 92 ALA A O 1
ATOM 718 N N . LEU A 1 93 ? -15.922 0.108 3.307 1 98.88 93 LEU A N 1
ATOM 719 C CA . LEU A 1 93 ? -15.695 0.244 1.87 1 98.88 93 LEU A CA 1
ATOM 720 C C . LEU A 1 93 ? -16.562 -0.734 1.09 1 98.88 93 LEU A C 1
ATOM 722 O O . LEU A 1 93 ? -16.578 -1.932 1.383 1 98.88 93 LEU A O 1
ATOM 726 N N . ARG A 1 94 ? -17.312 -0.196 0.081 1 98.56 94 ARG A N 1
ATOM 727 C CA . ARG A 1 94 ? -18.188 -1.057 -0.711 1 98.56 94 ARG A CA 1
ATOM 728 C C . ARG A 1 94 ? -17.969 -0.827 -2.203 1 98.56 94 ARG A C 1
ATOM 730 O O . ARG A 1 94 ? -17.781 0.31 -2.641 1 98.56 94 ARG A O 1
ATOM 737 N N . ARG A 1 95 ? -18.031 -1.89 -2.859 1 98.25 95 ARG A N 1
ATOM 738 C CA . ARG A 1 95 ? -18.094 -1.778 -4.312 1 98.25 95 ARG A CA 1
ATOM 739 C C . ARG A 1 95 ? -19.516 -1.47 -4.781 1 98.25 95 ARG A C 1
ATOM 741 O O . ARG A 1 95 ? -20.484 -2.039 -4.273 1 98.25 95 ARG A O 1
ATOM 748 N N . THR A 1 96 ? -19.656 -0.576 -5.691 1 96.19 96 THR A N 1
ATOM 749 C CA . THR A 1 96 ? -20.922 -0.228 -6.32 1 96.19 96 THR A CA 1
ATOM 750 C C . THR A 1 96 ? -20.844 -0.415 -7.832 1 96.19 96 THR A C 1
ATOM 752 O O . THR A 1 96 ? -19.797 -0.801 -8.359 1 96.19 96 THR A O 1
ATOM 755 N N . ASP A 1 97 ? -21.922 -0.193 -8.547 1 93.25 97 ASP A N 1
ATOM 756 C CA . ASP A 1 97 ? -21.938 -0.321 -10 1 93.25 97 ASP A CA 1
ATOM 757 C C . ASP A 1 97 ? -21.016 0.699 -10.656 1 93.25 97 ASP A C 1
ATOM 759 O O . ASP A 1 97 ? -20.438 0.435 -11.711 1 93.25 97 ASP A O 1
ATOM 763 N N . ASP A 1 98 ? -20.812 1.795 -9.961 1 93.19 98 ASP A N 1
ATOM 764 C CA . ASP A 1 98 ? -20.078 2.902 -10.562 1 93.19 98 ASP A CA 1
ATOM 765 C C . ASP A 1 98 ? -18.719 3.076 -9.898 1 93.19 98 ASP A C 1
ATOM 767 O O . ASP A 1 98 ? -18.031 4.078 -10.133 1 93.19 98 ASP A O 1
ATOM 771 N N . GLY A 1 99 ? -18.344 2.164 -9.125 1 96.94 99 GLY A N 1
ATOM 772 C CA . GLY A 1 99 ? -17.062 2.305 -8.445 1 96.94 99 GLY A CA 1
ATOM 773 C C . GLY A 1 99 ? -17.094 1.82 -7.008 1 96.94 99 GLY A C 1
ATOM 774 O O . GLY A 1 99 ? -17.453 0.676 -6.742 1 96.94 99 GLY A O 1
ATOM 775 N N . TYR A 1 100 ? -16.703 2.793 -6.094 1 98.31 100 TYR A N 1
ATOM 776 C CA . TYR A 1 100 ? -16.594 2.441 -4.684 1 98.31 100 TYR A CA 1
ATOM 777 C C . TYR A 1 100 ? -17.172 3.533 -3.799 1 98.31 100 TYR A C 1
ATOM 779 O O . TYR A 1 100 ? -17.219 4.703 -4.191 1 98.31 100 TYR A O 1
ATOM 787 N N . GLU A 1 101 ? -17.594 3.092 -2.676 1 98.69 101 GLU A N 1
ATOM 788 C CA . GLU A 1 101 ? -18.031 4.043 -1.657 1 98.69 101 GLU A CA 1
ATOM 789 C C . GLU A 1 101 ? -17.375 3.752 -0.313 1 98.69 101 GLU A C 1
ATOM 791 O O . GLU A 1 101 ? -17.188 2.592 0.06 1 98.69 101 GLU A O 1
ATOM 796 N N . VAL A 1 102 ? -17 4.777 0.374 1 98.81 102 VAL A N 1
ATOM 797 C CA . VAL A 1 102 ? -16.469 4.715 1.729 1 98.81 102 VAL A CA 1
ATOM 798 C C . VAL A 1 102 ? -17.453 5.352 2.707 1 98.81 102 VAL A C 1
ATOM 800 O O . VAL A 1 102 ? -17.844 6.512 2.537 1 98.81 102 VAL A O 1
ATOM 803 N N . GLU A 1 103 ? -17.844 4.578 3.646 1 98.81 103 GLU A N 1
ATOM 804 C CA . GLU A 1 103 ? -18.734 5.055 4.695 1 98.81 103 GLU A CA 1
ATOM 805 C C . GLU A 1 103 ? -17.969 5.367 5.977 1 98.81 103 GLU A C 1
ATOM 807 O O . GLU A 1 103 ? -17.188 4.543 6.453 1 98.81 103 GLU A O 1
ATOM 812 N N . VAL A 1 104 ? -18.188 6.547 6.516 1 98.56 104 VAL A N 1
ATOM 813 C CA . VAL A 1 104 ? -17.531 6.957 7.75 1 98.56 104 VAL A CA 1
ATOM 814 C C . VAL A 1 104 ? -18.562 7.551 8.711 1 98.56 104 VAL A C 1
ATOM 816 O O . VAL A 1 104 ? -19.641 7.957 8.297 1 98.56 104 VAL A O 1
ATOM 819 N N . ARG A 1 105 ? -18.188 7.527 10.023 1 97.12 105 ARG A N 1
ATOM 820 C CA . ARG A 1 105 ? -18.938 8.227 11.062 1 97.12 105 ARG A CA 1
ATOM 821 C C . ARG A 1 105 ? -18.188 9.477 11.523 1 97.12 105 ARG A C 1
ATOM 823 O O . ARG A 1 105 ? -17.141 9.383 12.156 1 97.12 105 ARG A O 1
ATOM 830 N N . LEU A 1 106 ? -18.703 10.594 11.125 1 94.44 106 LEU A N 1
ATOM 831 C CA . LEU A 1 106 ? -18.156 11.883 11.508 1 94.44 106 LEU A CA 1
ATOM 832 C C . LEU A 1 106 ? -19.109 12.641 12.414 1 94.44 106 LEU A C 1
ATOM 834 O O . LEU A 1 106 ? -20.25 12.906 12.039 1 94.44 106 LEU A O 1
ATOM 838 N N . LEU A 1 107 ? -18.734 13 13.648 1 91.06 107 LEU A N 1
ATOM 839 C CA . LEU A 1 107 ? -19.578 13.688 14.617 1 91.06 107 LEU A CA 1
ATOM 840 C C . LEU A 1 107 ? -20.922 12.977 14.758 1 91.06 107 LEU A C 1
ATOM 842 O O . LEU A 1 107 ? -21.984 13.609 14.641 1 91.06 107 LEU A O 1
ATOM 846 N N . ASP A 1 108 ? -20.891 11.703 14.695 1 88.19 108 ASP A N 1
ATOM 847 C CA . ASP A 1 108 ? -22.031 10.828 14.953 1 88.19 108 ASP A CA 1
ATOM 848 C C . ASP A 1 108 ? -23 10.812 13.766 1 88.19 108 ASP A C 1
ATOM 850 O O . ASP A 1 108 ? -24.188 10.5 13.922 1 88.19 108 ASP A O 1
ATOM 854 N N . GLN A 1 109 ? -22.547 11.328 12.703 1 95.56 109 GLN A N 1
ATOM 855 C CA . GLN A 1 109 ? -23.312 11.273 11.461 1 95.56 109 GLN A CA 1
ATOM 856 C C . GLN A 1 109 ? -22.625 10.391 10.422 1 95.56 109 GLN A C 1
ATOM 858 O O . GLN A 1 109 ? -21.406 10.438 10.266 1 95.56 109 GLN A O 1
ATOM 863 N N . THR A 1 110 ? -23.438 9.648 9.828 1 97.25 110 THR A N 1
ATOM 864 C CA . THR A 1 110 ? -22.922 8.797 8.766 1 97.25 110 THR A CA 1
ATOM 865 C C . THR A 1 110 ? -22.734 9.594 7.477 1 97.25 110 THR A C 1
ATOM 867 O O . THR A 1 110 ? -23.656 10.297 7.043 1 97.25 110 THR A O 1
ATOM 870 N N . ARG A 1 111 ? -21.594 9.555 6.938 1 98.12 111 ARG A N 1
ATOM 871 C CA . ARG A 1 111 ? -21.297 10.172 5.648 1 98.12 111 ARG A CA 1
ATOM 872 C C . ARG A 1 111 ? -20.719 9.156 4.672 1 98.12 111 ARG A C 1
ATOM 874 O O . ARG A 1 111 ? -20 8.234 5.078 1 98.12 111 ARG A O 1
ATOM 881 N N . VAL A 1 112 ? -21.047 9.406 3.371 1 98.56 112 VAL A N 1
ATOM 882 C CA . VAL A 1 112 ? -20.594 8.484 2.336 1 98.56 112 VAL A CA 1
ATOM 883 C C . VAL A 1 112 ? -19.828 9.258 1.26 1 98.56 112 VAL A C 1
ATOM 885 O O . VAL A 1 112 ? -20.25 10.336 0.847 1 98.56 112 VAL A O 1
ATOM 888 N N . PHE A 1 113 ? -18.75 8.758 0.825 1 98.69 113 PHE A N 1
ATOM 889 C CA . PHE A 1 113 ? -17.922 9.32 -0.241 1 98.69 113 PHE A CA 1
ATOM 890 C C . PHE A 1 113 ? -17.75 8.312 -1.369 1 98.69 113 PHE A C 1
ATOM 892 O O . PHE A 1 113 ? -17.359 7.164 -1.128 1 98.69 113 PHE A O 1
ATOM 899 N N . THR A 1 114 ? -18.031 8.789 -2.59 1 98.38 114 THR A N 1
ATOM 900 C CA . THR A 1 114 ? -18 7.871 -3.725 1 98.38 114 THR A CA 1
ATOM 901 C C . THR A 1 114 ? -16.969 8.312 -4.75 1 98.38 114 THR A C 1
ATOM 903 O O . THR A 1 114 ? -16.734 9.508 -4.938 1 98.38 114 THR A O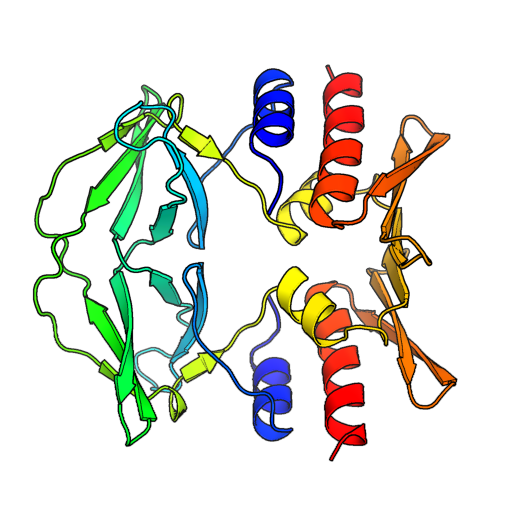 1
ATOM 906 N N . ASP A 1 115 ? -16.344 7.344 -5.367 1 98.44 115 ASP A N 1
ATOM 907 C CA . ASP A 1 115 ? -15.406 7.562 -6.457 1 98.44 115 ASP A CA 1
ATOM 908 C C . ASP A 1 115 ? -15.148 6.27 -7.227 1 98.44 115 ASP A C 1
ATOM 910 O O . ASP A 1 115 ? -15.234 5.176 -6.664 1 98.44 115 ASP A O 1
ATOM 914 N N . PRO A 1 116 ? -14.859 6.395 -8.492 1 97.31 116 PRO A N 1
ATOM 915 C CA . PRO A 1 116 ? -14.469 5.184 -9.219 1 97.31 116 PRO A CA 1
ATOM 916 C C . PRO A 1 116 ? -13.211 4.531 -8.648 1 97.31 116 PRO A C 1
ATOM 918 O O . PRO A 1 116 ? -13.031 3.316 -8.766 1 97.31 116 PRO A O 1
ATOM 921 N N . GLU A 1 117 ? -12.367 5.285 -8.008 1 97 117 GLU A N 1
ATOM 922 C CA . GLU A 1 117 ? -11.148 4.801 -7.367 1 97 117 GLU A CA 1
ATOM 923 C C . GLU A 1 117 ? -11.289 4.781 -5.852 1 97 117 GLU A C 1
ATOM 925 O O . GLU A 1 117 ? -11.539 5.82 -5.23 1 97 117 GLU A O 1
ATOM 930 N N . PRO A 1 118 ? -11.109 3.631 -5.25 1 97.5 118 PRO A N 1
ATOM 931 C CA . PRO A 1 118 ? -11.305 3.543 -3.801 1 97.5 118 PRO A CA 1
ATOM 932 C C . PRO A 1 118 ? -10.383 4.48 -3.023 1 97.5 118 PRO A C 1
ATOM 934 O O . PRO A 1 118 ? -10.797 5.062 -2.018 1 97.5 118 PRO A O 1
ATOM 937 N N . THR A 1 119 ? -9.18 4.664 -3.457 1 97.62 119 THR A N 1
ATOM 938 C CA . THR A 1 119 ? -8.234 5.539 -2.773 1 97.62 119 THR A CA 1
ATOM 939 C C . THR A 1 119 ? -8.758 6.973 -2.732 1 97.62 119 THR A C 1
ATOM 941 O O . THR A 1 119 ? -8.609 7.664 -1.722 1 97.62 119 THR A O 1
ATOM 944 N N . GLU A 1 120 ? -9.359 7.379 -3.834 1 98.31 120 GLU A N 1
ATOM 945 C CA . GLU A 1 120 ? -9.938 8.719 -3.889 1 98.31 120 GLU A CA 1
ATOM 946 C C . GLU A 1 120 ? -11.094 8.859 -2.902 1 98.31 120 GLU A C 1
ATOM 948 O O . GLU A 1 120 ? -11.211 9.875 -2.215 1 98.31 120 GLU A O 1
ATOM 953 N N . ALA A 1 121 ? -11.938 7.852 -2.814 1 98.56 121 ALA A N 1
ATOM 954 C CA . ALA A 1 121 ? -13.047 7.867 -1.861 1 98.56 121 ALA A CA 1
ATOM 955 C C . ALA A 1 121 ? -12.531 7.945 -0.427 1 98.56 121 ALA A C 1
ATOM 957 O O . ALA A 1 121 ? -13.016 8.75 0.37 1 98.56 121 ALA A O 1
ATOM 958 N N . TYR A 1 122 ? -11.555 7.125 -0.103 1 98.75 122 TYR A N 1
ATOM 959 C CA . TYR A 1 122 ? -10.922 7.16 1.208 1 98.75 122 TYR A CA 1
ATOM 960 C C . TYR A 1 122 ? -10.352 8.547 1.5 1 98.75 122 TYR A C 1
ATOM 962 O O . TYR A 1 122 ? -10.508 9.07 2.605 1 98.75 122 TYR A O 1
ATOM 970 N N . GLY A 1 123 ? -9.617 9.055 0.483 1 98.69 123 GLY A N 1
ATOM 971 C CA . GLY A 1 123 ? -8.984 10.352 0.66 1 98.69 123 GLY A CA 1
ATOM 972 C C . GLY A 1 123 ? -9.977 11.461 0.932 1 98.69 123 GLY A C 1
ATOM 973 O O . GLY A 1 123 ? -9.727 12.336 1.764 1 98.69 123 GLY A O 1
ATOM 974 N N . GLN A 1 124 ? -11.055 11.438 0.214 1 98.62 124 GLN A N 1
ATOM 975 C CA . GLN A 1 124 ? -12.109 12.422 0.438 1 98.62 124 GLN A CA 1
ATOM 976 C C . GLN A 1 124 ? -12.68 12.305 1.847 1 98.62 124 GLN A C 1
ATOM 978 O O . GLN A 1 124 ? -12.93 13.32 2.506 1 98.62 124 GLN A O 1
ATOM 983 N N . ALA A 1 125 ? -12.922 11.141 2.309 1 98.69 125 ALA A N 1
ATOM 984 C CA . ALA A 1 125 ? -13.406 10.914 3.666 1 98.69 125 ALA A CA 1
ATOM 985 C C . ALA A 1 125 ? -12.422 11.445 4.699 1 98.69 125 ALA A C 1
ATOM 987 O O . ALA A 1 125 ? -12.82 12.102 5.668 1 98.69 125 ALA A O 1
ATOM 988 N N . LEU A 1 126 ? -11.148 11.172 4.48 1 98.5 126 LEU A N 1
ATOM 989 C CA . LEU A 1 126 ? -10.117 11.625 5.406 1 98.5 126 LEU A CA 1
ATOM 990 C C . LEU A 1 126 ? -10.047 13.148 5.445 1 98.5 126 LEU A C 1
ATOM 992 O O . LEU A 1 126 ? -9.875 13.734 6.516 1 98.5 126 LEU A O 1
ATOM 996 N N . LEU A 1 127 ? -10.156 13.727 4.262 1 98.25 127 LEU A N 1
ATOM 997 C CA . LEU A 1 127 ? -10.141 15.18 4.195 1 98.25 127 LEU A CA 1
ATOM 998 C C . LEU A 1 127 ? -11.258 15.773 5.051 1 98.25 127 LEU A C 1
ATOM 1000 O O . LEU A 1 127 ? -11.031 16.719 5.812 1 98.25 127 LEU A O 1
ATOM 1004 N N . ALA A 1 128 ? -12.43 15.234 4.938 1 97.69 128 ALA A N 1
ATOM 1005 C CA . ALA A 1 128 ? -13.57 15.688 5.734 1 97.69 128 ALA A CA 1
ATOM 1006 C C . ALA A 1 128 ? -13.273 15.562 7.227 1 97.69 128 ALA A C 1
ATOM 1008 O O . ALA A 1 128 ? -13.594 16.469 8.008 1 97.69 128 ALA A O 1
ATOM 1009 N N . LEU A 1 129 ? -12.68 14.492 7.613 1 97.06 129 LEU A N 1
ATOM 1010 C CA . LEU A 1 129 ? -12.344 14.25 9.016 1 97.06 129 LEU A CA 1
ATOM 1011 C C . LEU A 1 129 ? -11.328 15.273 9.516 1 97.06 129 LEU A C 1
ATOM 1013 O O . LEU A 1 129 ? -11.5 15.852 10.586 1 97.06 129 LEU A O 1
ATOM 1017 N N . VAL A 1 130 ? -10.266 15.43 8.695 1 95.94 130 VAL A N 1
ATOM 1018 C CA . VAL A 1 130 ? -9.18 16.328 9.086 1 95.94 130 VAL A CA 1
ATOM 1019 C C . VAL A 1 130 ? -9.719 17.75 9.203 1 95.94 130 VAL A C 1
ATOM 1021 O O . VAL A 1 130 ? -9.336 18.5 10.109 1 95.94 130 VAL A O 1
ATOM 1024 N N . GLU A 1 131 ? -10.609 18.141 8.375 1 94 131 GLU A N 1
ATOM 1025 C CA . GLU A 1 131 ? -11.18 19.484 8.375 1 94 131 GLU A CA 1
ATOM 1026 C C . GLU A 1 131 ? -12.086 19.703 9.586 1 94 131 GLU A C 1
ATOM 1028 O O . GLU A 1 131 ? -12.219 20.828 10.078 1 94 131 GLU A O 1
ATOM 1033 N N . LEU A 1 132 ? -12.656 18.641 10.109 1 90.25 132 LEU A N 1
ATOM 1034 C CA . LEU A 1 132 ? -13.508 18.719 11.289 1 90.25 132 LEU A CA 1
ATOM 1035 C C . LEU A 1 132 ? -12.664 18.781 12.562 1 90.25 132 LEU A C 1
ATOM 1037 O O . LEU A 1 132 ? -13.102 19.328 13.57 1 90.25 132 LEU A O 1
ATOM 1041 N N . SER A 1 133 ? -11.578 18.172 12.523 1 83.5 133 SER A N 1
ATOM 1042 C CA . SER A 1 133 ? -10.719 18.094 13.703 1 83.5 133 SER A CA 1
ATOM 1043 C C . SER A 1 133 ? -9.945 19.391 13.906 1 83.5 133 SER A C 1
ATOM 1045 O O . SER A 1 133 ? -9.281 19.562 14.93 1 83.5 133 SER A O 1
ATOM 1047 N N . ARG A 1 134 ? -9.914 20.281 12.961 1 76.56 134 ARG A N 1
ATOM 1048 C CA . ARG A 1 134 ? -9.297 21.594 13.094 1 76.56 134 ARG A CA 1
ATOM 1049 C C . ARG A 1 134 ? -10.227 22.578 13.797 1 76.56 134 ARG A C 1
ATOM 1051 O O . ARG A 1 134 ? -11.453 22.438 13.711 1 76.56 134 ARG A O 1
ATOM 1058 N N . MET B 1 1 ? 0.216 -5.484 6.68 1 84 1 MET B N 1
ATOM 1059 C CA . MET B 1 1 ? 0.794 -6.523 5.832 1 84 1 MET B CA 1
ATOM 1060 C C . MET B 1 1 ? 0.248 -7.898 6.203 1 84 1 MET B C 1
ATOM 1062 O O . MET B 1 1 ? -0.091 -8.141 7.363 1 84 1 MET B O 1
ATOM 1066 N N . ILE B 1 2 ? 0.209 -8.766 5.129 1 95.62 2 ILE B N 1
ATOM 1067 C CA . ILE B 1 2 ? -0.29 -10.109 5.406 1 95.62 2 ILE B CA 1
ATOM 1068 C C . ILE B 1 2 ? 0.795 -10.93 6.098 1 95.62 2 ILE B C 1
ATOM 1070 O O . ILE B 1 2 ? 1.983 -10.625 5.984 1 95.62 2 ILE B O 1
ATOM 1074 N N . SER B 1 3 ? 0.344 -11.938 6.844 1 96.31 3 SER B N 1
ATOM 1075 C CA . SER B 1 3 ? 1.288 -12.828 7.508 1 96.31 3 SER B CA 1
ATOM 1076 C C . SER B 1 3 ? 2.086 -13.641 6.492 1 96.31 3 SER B C 1
ATOM 1078 O O . SER B 1 3 ? 1.624 -13.875 5.371 1 96.31 3 SER B O 1
ATOM 1080 N N . THR B 1 4 ? 3.254 -14.109 6.922 1 95.56 4 THR B N 1
ATOM 1081 C CA . THR B 1 4 ? 4.086 -14.961 6.082 1 95.56 4 THR B CA 1
ATOM 1082 C C . THR B 1 4 ? 3.365 -16.266 5.758 1 95.56 4 THR B C 1
ATOM 1084 O O . THR B 1 4 ? 3.479 -16.781 4.645 1 95.56 4 THR B O 1
ATOM 1087 N N . GLU B 1 5 ? 2.666 -16.766 6.676 1 96.88 5 GLU B N 1
ATOM 1088 C CA . GLU B 1 5 ? 1.924 -18.016 6.496 1 96.88 5 GLU B CA 1
ATOM 1089 C C . GLU B 1 5 ? 0.873 -17.875 5.398 1 96.88 5 GLU B C 1
ATOM 1091 O O . GLU B 1 5 ? 0.803 -18.703 4.488 1 96.88 5 GLU B O 1
ATOM 1096 N N . LEU B 1 6 ? 0.091 -16.859 5.465 1 98.44 6 LEU B N 1
ATOM 1097 C CA . LEU B 1 6 ? -0.953 -16.656 4.465 1 98.44 6 LEU B CA 1
ATOM 1098 C C . LEU B 1 6 ? -0.347 -16.344 3.1 1 98.44 6 LEU B C 1
ATOM 1100 O O . LEU B 1 6 ? -0.846 -16.828 2.076 1 98.44 6 LEU B O 1
ATOM 1104 N N . ALA B 1 7 ? 0.715 -15.547 3.082 1 97.94 7 ALA B N 1
ATOM 1105 C CA . ALA B 1 7 ? 1.412 -15.273 1.829 1 97.94 7 ALA B CA 1
ATOM 1106 C C . ALA B 1 7 ? 1.911 -16.562 1.183 1 97.94 7 ALA B C 1
ATOM 1108 O O . ALA B 1 7 ? 1.825 -16.734 -0.036 1 97.94 7 ALA B O 1
ATOM 1109 N N . THR B 1 8 ? 2.398 -17.438 2 1 97.12 8 THR B N 1
ATOM 1110 C CA . THR B 1 8 ? 2.885 -18.734 1.516 1 97.12 8 THR B CA 1
ATOM 1111 C C . THR B 1 8 ? 1.742 -19.547 0.92 1 97.12 8 THR B C 1
ATOM 1113 O O . THR B 1 8 ? 1.888 -20.141 -0.153 1 97.12 8 THR B O 1
ATOM 1116 N N . LYS B 1 9 ? 0.646 -19.547 1.556 1 98.19 9 LYS B N 1
ATOM 1117 C CA . LYS B 1 9 ? -0.521 -20.266 1.054 1 98.19 9 LYS B CA 1
ATOM 1118 C C . LYS B 1 9 ? -0.979 -19.703 -0.288 1 98.19 9 LYS B C 1
ATOM 1120 O O . LYS B 1 9 ? -1.334 -20.453 -1.196 1 98.19 9 LYS B O 1
ATOM 1125 N N . LEU B 1 10 ? -0.969 -18.422 -0.389 1 98.12 10 LEU B N 1
ATOM 1126 C CA . LEU B 1 10 ? -1.367 -17.766 -1.635 1 98.12 10 LEU B CA 1
ATOM 1127 C C . LEU B 1 10 ? -0.419 -18.141 -2.77 1 98.12 10 LEU B C 1
ATOM 1129 O O . LEU B 1 10 ? -0.862 -18.484 -3.869 1 98.12 10 LEU B O 1
ATOM 1133 N N . ARG B 1 11 ? 0.882 -18.047 -2.477 1 96.69 11 ARG B N 1
ATOM 1134 C CA . ARG B 1 11 ? 1.881 -18.453 -3.465 1 96.69 11 ARG B CA 1
ATOM 1135 C C . ARG B 1 11 ? 1.674 -19.891 -3.9 1 96.69 11 ARG B C 1
ATOM 1137 O O . ARG B 1 11 ? 1.655 -20.188 -5.098 1 96.69 11 ARG B O 1
ATOM 1144 N N . ASP B 1 12 ? 1.466 -20.766 -2.912 1 96.44 12 ASP B N 1
ATOM 1145 C CA . ASP B 1 12 ? 1.306 -22.188 -3.189 1 96.44 12 ASP B CA 1
ATOM 1146 C C . ASP B 1 12 ? 0.017 -22.453 -3.963 1 96.44 12 ASP B C 1
ATOM 1148 O O . ASP B 1 12 ? -0.065 -23.422 -4.73 1 96.44 12 ASP B O 1
ATOM 1152 N N . ALA B 1 13 ? -0.945 -21.578 -3.799 1 97 13 ALA B N 1
ATOM 1153 C CA . ALA B 1 13 ? -2.219 -21.703 -4.5 1 97 13 ALA B CA 1
ATOM 1154 C C . ALA B 1 13 ? -2.107 -21.203 -5.938 1 97 13 ALA B C 1
ATOM 1156 O O . ALA B 1 13 ? -3.01 -21.438 -6.75 1 97 13 ALA B O 1
ATOM 1157 N N . GLY B 1 14 ? -0.957 -20.469 -6.23 1 95.25 14 GLY B N 1
ATOM 1158 C CA . GLY B 1 14 ? -0.737 -20.109 -7.621 1 95.25 14 GLY B CA 1
ATOM 1159 C C . GLY B 1 14 ? -0.716 -18.625 -7.863 1 95.25 14 GLY B C 1
ATOM 1160 O O . GLY B 1 14 ? -0.73 -18.172 -9.016 1 95.25 14 GLY B O 1
ATOM 1161 N N . LEU B 1 15 ? -0.78 -17.875 -6.852 1 95.69 15 LEU B N 1
ATOM 1162 C CA . LEU B 1 15 ? -0.706 -16.422 -7.031 1 95.69 15 LEU B CA 1
ATOM 1163 C C . LEU B 1 15 ? 0.636 -16.016 -7.633 1 95.69 15 LEU B C 1
ATOM 1165 O O . LEU B 1 15 ? 1.69 -16.375 -7.102 1 95.69 15 LEU B O 1
ATOM 1169 N N . VAL B 1 16 ? 0.63 -15.234 -8.711 1 93.19 16 VAL B N 1
ATOM 1170 C CA . VAL B 1 16 ? 1.828 -14.82 -9.43 1 93.19 16 VAL B CA 1
ATOM 1171 C C . VAL B 1 16 ? 2.189 -13.391 -9.047 1 93.19 16 VAL B C 1
ATOM 1173 O O . VAL B 1 16 ? 1.312 -12.531 -8.93 1 93.19 16 VAL B O 1
ATOM 1176 N N . TRP B 1 17 ? 3.443 -13.219 -8.867 1 96.25 17 TRP B N 1
ATOM 1177 C CA . TRP B 1 17 ? 3.938 -11.898 -8.508 1 96.25 17 TRP B CA 1
ATOM 1178 C C . TRP B 1 17 ? 4.715 -11.266 -9.656 1 96.25 17 TRP B C 1
ATOM 1180 O O . TRP B 1 17 ? 5.66 -11.867 -10.18 1 96.25 17 TRP B O 1
ATOM 1190 N N . THR B 1 18 ? 4.301 -10.109 -10.148 1 95.44 18 THR B N 1
ATOM 1191 C CA . THR B 1 18 ? 5.039 -9.242 -11.055 1 95.44 18 THR B CA 1
ATOM 1192 C C . THR B 1 18 ? 5.48 -7.969 -10.344 1 95.44 18 THR B C 1
ATOM 1194 O O . THR B 1 18 ? 4.707 -7.016 -10.227 1 95.44 18 THR B O 1
ATOM 1197 N N . PRO B 1 19 ? 6.703 -7.906 -9.906 1 95.56 19 PRO B N 1
ATOM 1198 C CA . PRO B 1 19 ? 7.152 -6.844 -9.008 1 95.56 19 PRO B CA 1
ATOM 1199 C C . PRO B 1 19 ? 7.035 -5.453 -9.633 1 95.56 19 PRO B C 1
ATOM 1201 O O . PRO B 1 19 ? 7.348 -5.273 -10.812 1 95.56 19 PRO B O 1
ATOM 1204 N N . VAL B 1 20 ? 6.574 -4.516 -8.844 1 93.12 20 VAL B N 1
ATOM 1205 C CA . VAL B 1 20 ? 6.582 -3.094 -9.164 1 93.12 20 VAL B CA 1
ATOM 1206 C C . VAL B 1 20 ? 7.141 -2.299 -7.988 1 93.12 20 VAL B C 1
ATOM 1208 O O . VAL B 1 20 ? 7.254 -2.822 -6.875 1 93.12 20 VAL B O 1
ATOM 1211 N N . ASP B 1 21 ? 7.504 -1.086 -8.227 1 91.19 21 ASP B N 1
ATOM 1212 C CA . ASP B 1 21 ? 8.039 -0.24 -7.164 1 91.19 21 ASP B CA 1
ATOM 1213 C C . ASP B 1 21 ? 7.078 -0.156 -5.984 1 91.19 21 ASP B C 1
ATOM 1215 O O . ASP B 1 21 ? 5.871 0.004 -6.172 1 91.19 21 ASP B O 1
ATOM 1219 N N . GLY B 1 22 ? 7.691 -0.31 -4.832 1 93.44 22 GLY B N 1
ATOM 1220 C CA . GLY B 1 22 ? 6.891 -0.198 -3.623 1 93.44 22 GLY B CA 1
ATOM 1221 C C . GLY B 1 22 ? 6.43 -1.54 -3.086 1 93.44 22 GLY B C 1
ATOM 1222 O O . GLY B 1 22 ? 5.984 -1.637 -1.939 1 93.44 22 GLY B O 1
ATOM 1223 N N . ASP B 1 23 ? 6.543 -2.596 -3.885 1 95.62 23 ASP B N 1
ATOM 1224 C CA . ASP B 1 23 ? 6.168 -3.922 -3.402 1 95.62 23 ASP B CA 1
ATOM 1225 C C . ASP B 1 23 ? 7.062 -4.359 -2.246 1 95.62 23 ASP B C 1
ATOM 1227 O O . ASP B 1 23 ? 8.25 -4.035 -2.219 1 95.62 23 ASP B O 1
ATOM 1231 N N . GLN B 1 24 ? 6.418 -5.148 -1.368 1 96.19 24 GLN B N 1
ATOM 1232 C CA . GLN B 1 24 ? 7.156 -5.699 -0.239 1 96.19 24 GLN B CA 1
ATOM 1233 C C . GLN B 1 24 ? 7.25 -7.219 -0.336 1 96.19 24 GLN B C 1
ATOM 1235 O O . GLN B 1 24 ? 6.332 -7.875 -0.832 1 96.19 24 GLN B O 1
ATOM 1240 N N . PHE B 1 25 ? 8.422 -7.715 0.153 1 95.81 25 PHE B N 1
ATOM 1241 C CA . PHE B 1 25 ? 8.648 -9.156 0.083 1 95.81 25 PHE B CA 1
ATOM 1242 C C . PHE B 1 25 ? 9.672 -9.594 1.124 1 95.81 25 PHE B C 1
ATOM 1244 O O . PHE B 1 25 ? 10.336 -8.758 1.738 1 95.81 25 PHE B O 1
ATOM 1251 N N . ARG B 1 26 ? 9.664 -10.891 1.351 1 95.06 26 ARG B N 1
ATOM 1252 C CA . ARG B 1 26 ? 10.68 -11.539 2.18 1 95.06 26 ARG B CA 1
ATOM 1253 C C . ARG B 1 26 ? 11.523 -12.508 1.356 1 95.06 26 ARG B C 1
ATOM 1255 O O . ARG B 1 26 ? 11.039 -13.086 0.385 1 95.06 26 ARG B O 1
ATOM 1262 N N . VAL B 1 27 ? 12.719 -12.5 1.727 1 92.56 27 VAL B N 1
ATOM 1263 C CA . VAL B 1 27 ? 13.594 -13.5 1.119 1 92.56 27 VAL B CA 1
ATOM 1264 C C . VAL B 1 27 ? 13.586 -14.773 1.957 1 92.56 27 VAL B C 1
ATOM 1266 O O . VAL B 1 27 ? 13.703 -14.719 3.184 1 92.56 27 VAL B O 1
ATOM 1269 N N . ARG B 1 28 ? 13.422 -15.891 1.341 1 86.62 28 ARG B N 1
ATOM 1270 C CA . ARG B 1 28 ? 13.281 -17.172 2.014 1 86.62 28 ARG B CA 1
ATOM 1271 C C . ARG B 1 28 ? 14.625 -17.672 2.529 1 86.62 28 ARG B C 1
ATOM 1273 O O . ARG B 1 28 ? 14.68 -18.594 3.346 1 86.62 28 ARG B O 1
ATOM 1280 N N . ALA B 1 29 ? 15.695 -17.062 2.225 1 79.94 29 ALA B N 1
ATOM 1281 C CA . ALA B 1 29 ? 17.016 -17.438 2.713 1 79.94 29 ALA B CA 1
ATOM 1282 C C . ALA B 1 29 ? 17.141 -17.172 4.211 1 79.94 29 ALA B C 1
ATOM 1284 O O . ALA B 1 29 ? 16.672 -16.156 4.715 1 79.94 29 ALA B O 1
ATOM 1285 N N . ALA B 1 30 ? 17.797 -18.062 4.973 1 75.38 30 ALA B N 1
ATOM 1286 C CA . ALA B 1 30 ? 17.922 -18.031 6.426 1 75.38 30 ALA B CA 1
ATOM 1287 C C . ALA B 1 30 ? 18.531 -16.719 6.891 1 75.38 30 ALA B C 1
ATOM 1289 O O . ALA B 1 30 ? 18.094 -16.141 7.887 1 75.38 30 ALA B O 1
ATOM 1290 N N . GLU B 1 31 ? 19.516 -16.188 6.219 1 73.94 31 GLU B N 1
ATOM 1291 C CA . GLU B 1 31 ? 20.219 -14.984 6.633 1 73.94 31 GLU B CA 1
ATOM 1292 C C . GLU B 1 31 ? 19.312 -13.758 6.566 1 73.94 31 GLU B C 1
ATOM 1294 O O . GLU B 1 31 ? 19.547 -12.758 7.238 1 73.94 31 GLU B O 1
ATOM 1299 N N . LEU B 1 32 ? 18.375 -13.922 5.77 1 74.19 32 LEU B N 1
ATOM 1300 C CA . LEU B 1 32 ? 17.484 -12.789 5.543 1 74.19 32 LEU B CA 1
ATOM 1301 C C . LEU B 1 32 ? 16.094 -13.055 6.109 1 74.19 32 LEU B C 1
ATOM 1303 O O . LEU B 1 32 ? 15.164 -12.281 5.883 1 74.19 32 LEU B O 1
ATOM 1307 N N . ALA B 1 33 ? 16.109 -14.109 6.984 1 73 33 ALA B N 1
ATOM 1308 C CA . ALA B 1 33 ? 14.836 -14.523 7.555 1 73 33 ALA B CA 1
ATOM 1309 C C . ALA B 1 33 ? 14.242 -13.422 8.43 1 73 33 ALA B C 1
ATOM 1311 O O . ALA B 1 33 ? 14.938 -12.852 9.273 1 73 33 ALA B O 1
ATOM 1312 N N . GLY B 1 34 ? 13.117 -12.883 8.047 1 81.56 34 GLY B N 1
ATOM 1313 C CA . GLY B 1 34 ? 12.43 -11.906 8.875 1 81.56 34 GLY B CA 1
ATOM 1314 C C . GLY B 1 34 ? 12.398 -10.516 8.258 1 81.56 34 GLY B C 1
ATOM 1315 O O . GLY B 1 34 ? 11.562 -9.688 8.617 1 81.56 34 GLY B O 1
ATOM 1316 N N . ASP B 1 35 ? 13.43 -10.289 7.402 1 89.25 35 ASP B N 1
ATOM 1317 C CA . ASP B 1 35 ? 13.508 -8.961 6.809 1 89.25 35 ASP B CA 1
ATOM 1318 C C . ASP B 1 35 ? 12.414 -8.758 5.766 1 89.25 35 ASP 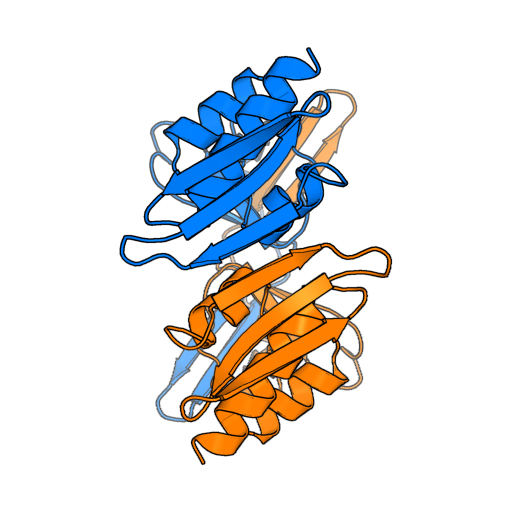B C 1
ATOM 1320 O O . ASP B 1 35 ? 12.086 -9.672 5.012 1 89.25 35 ASP B O 1
ATOM 1324 N N . VAL B 1 36 ? 11.875 -7.617 5.852 1 93.81 36 VAL B N 1
ATOM 1325 C CA . VAL B 1 36 ? 10.984 -7.203 4.773 1 93.81 36 VAL B CA 1
ATOM 1326 C C . VAL B 1 36 ? 11.688 -6.195 3.871 1 93.81 36 VAL B C 1
ATOM 1328 O O . VAL B 1 36 ? 12.289 -5.227 4.359 1 93.81 36 VAL B O 1
ATOM 1331 N N . PHE B 1 37 ? 11.695 -6.453 2.596 1 92.75 37 PHE B N 1
ATOM 1332 C CA . PHE B 1 37 ? 12.359 -5.605 1.612 1 92.75 37 PHE B CA 1
ATOM 1333 C C . PHE B 1 37 ? 11.336 -4.883 0.743 1 92.75 37 PHE B C 1
ATOM 1335 O O . PHE B 1 37 ? 10.195 -5.336 0.602 1 92.75 37 PHE B O 1
ATOM 1342 N N . THR B 1 38 ? 11.734 -3.75 0.199 1 94.31 38 THR B N 1
ATOM 1343 C CA . THR B 1 38 ? 10.898 -2.951 -0.689 1 94.31 38 THR B CA 1
ATOM 1344 C C . THR B 1 38 ? 11.531 -2.83 -2.07 1 94.31 38 THR B C 1
ATOM 1346 O O . THR B 1 38 ? 12.711 -2.471 -2.188 1 94.31 38 THR B O 1
ATOM 1349 N N . VAL B 1 39 ? 10.789 -3.143 -3.055 1 93.12 39 VAL B N 1
ATOM 1350 C CA . VAL B 1 39 ? 11.234 -2.955 -4.43 1 93.12 39 VAL B CA 1
ATOM 1351 C C . VAL B 1 39 ? 11.32 -1.463 -4.746 1 93.12 39 VAL B C 1
ATOM 1353 O O . VAL B 1 39 ? 10.352 -0.725 -4.555 1 93.12 39 VAL B O 1
ATOM 1356 N N . SER B 1 40 ? 12.461 -1.051 -5.133 1 90.94 40 SER B N 1
ATOM 1357 C CA . SER B 1 40 ? 12.672 0.337 -5.535 1 90.94 40 SER B CA 1
ATOM 1358 C C . SER B 1 40 ? 13.828 0.461 -6.516 1 90.94 40 SER B C 1
ATOM 1360 O O . SER B 1 40 ? 14.867 -0.184 -6.344 1 90.94 40 SER B O 1
ATOM 1362 N N . THR B 1 41 ? 13.648 1.381 -7.492 1 86.81 41 THR B N 1
ATOM 1363 C CA . THR B 1 41 ? 14.703 1.591 -8.477 1 86.81 41 THR B CA 1
ATOM 1364 C C . THR B 1 41 ? 15.75 2.572 -7.953 1 86.81 41 THR B C 1
ATOM 1366 O O . THR B 1 41 ? 16.781 2.791 -8.594 1 86.81 41 THR B O 1
ATOM 1369 N N . MET B 1 42 ? 15.453 3.152 -6.762 1 87.69 42 MET B N 1
ATOM 1370 C CA . MET B 1 42 ? 16.406 4.078 -6.148 1 87.69 42 MET B CA 1
ATOM 1371 C C . MET B 1 42 ? 16.281 4.051 -4.629 1 87.69 42 MET B C 1
ATOM 1373 O O . MET B 1 42 ? 15.266 3.627 -4.086 1 87.69 42 MET B O 1
ATOM 1377 N N . THR B 1 43 ? 17.359 4.492 -3.994 1 88.06 43 THR B N 1
ATOM 1378 C CA . THR B 1 43 ? 17.344 4.641 -2.543 1 88.06 43 THR B CA 1
ATOM 1379 C C . THR B 1 43 ? 16.906 6.047 -2.146 1 88.06 43 THR B C 1
ATOM 1381 O O . THR B 1 43 ? 17.469 7.035 -2.621 1 88.06 43 THR B O 1
ATOM 1384 N N . ILE B 1 44 ? 15.961 6.133 -1.428 1 89.25 44 ILE B N 1
ATOM 1385 C CA . ILE B 1 44 ? 15.484 7.379 -0.839 1 89.25 44 ILE B CA 1
ATOM 1386 C C . ILE B 1 44 ? 15.312 7.207 0.668 1 89.25 44 ILE B C 1
ATOM 1388 O O . ILE B 1 44 ? 14.422 6.48 1.117 1 89.25 44 ILE B O 1
ATOM 1392 N N . GLU B 1 45 ? 16.141 7.895 1.442 1 90.5 45 GLU B N 1
ATOM 1393 C CA . GLU B 1 45 ? 16.125 7.77 2.896 1 90.5 45 GLU B CA 1
ATOM 1394 C C . GLU B 1 45 ? 15.656 9.055 3.562 1 90.5 45 GLU B C 1
ATOM 1396 O O . GLU B 1 45 ? 16.031 10.156 3.141 1 90.5 45 GLU B O 1
ATOM 1401 N N . ALA B 1 46 ? 14.828 8.891 4.516 1 91 46 ALA B N 1
ATOM 1402 C CA . ALA B 1 46 ? 14.391 10.023 5.328 1 91 46 ALA B CA 1
ATOM 1403 C C . ALA B 1 46 ? 15.32 10.227 6.52 1 91 46 ALA B C 1
ATOM 1405 O O . ALA B 1 46 ? 15.586 9.297 7.277 1 91 46 ALA B O 1
ATOM 1406 N N . HIS B 1 47 ? 15.867 11.367 6.652 1 90.44 47 HIS B N 1
ATOM 1407 C CA . HIS B 1 47 ? 16.688 11.766 7.785 1 90.44 47 HIS B CA 1
ATOM 1408 C C . HIS B 1 47 ? 16 12.852 8.609 1 90.44 47 HIS B C 1
ATOM 1410 O O . HIS B 1 47 ? 15.625 13.898 8.07 1 90.44 47 HIS B O 1
ATOM 1416 N N . GLU B 1 48 ? 15.836 12.492 9.805 1 91.31 48 GLU B N 1
ATOM 1417 C CA . GLU B 1 48 ? 15.203 13.469 10.688 1 91.31 48 GLU B CA 1
ATOM 1418 C C . GLU B 1 48 ? 16.25 14.336 11.383 1 91.31 48 GLU B C 1
ATOM 1420 O O . GLU B 1 48 ? 17.203 13.828 11.977 1 91.31 48 GLU B O 1
ATOM 1425 N N . TYR B 1 49 ? 16.109 15.664 11.312 1 90.69 49 TYR B N 1
ATOM 1426 C CA . TYR B 1 49 ? 16.922 16.672 11.984 1 90.69 49 TYR B CA 1
ATOM 1427 C C . TYR B 1 49 ? 16.047 17.594 12.828 1 90.69 49 TYR B C 1
ATOM 1429 O O . TYR B 1 49 ? 14.82 17.562 12.734 1 90.69 49 TYR B O 1
ATOM 1437 N N . SER B 1 50 ? 16.688 18.344 13.68 1 91.25 50 SER B N 1
ATOM 1438 C CA . SER B 1 50 ? 15.945 19.312 14.477 1 91.25 50 SER B CA 1
ATOM 1439 C C . SER B 1 50 ? 15.203 20.312 13.594 1 91.25 50 SER B C 1
ATOM 1441 O O . SER B 1 50 ? 14.156 20.828 13.977 1 91.25 50 SER B O 1
ATOM 1443 N N . THR B 1 51 ? 15.664 20.562 12.43 1 88.25 51 THR B N 1
ATOM 1444 C CA . THR B 1 51 ? 15.125 21.578 11.516 1 88.25 51 THR B CA 1
ATOM 1445 C C . THR B 1 51 ? 14.039 20.969 10.633 1 88.25 51 THR B C 1
ATOM 1447 O O . THR B 1 51 ? 13.336 21.688 9.922 1 88.25 51 THR B O 1
ATOM 1450 N N . GLY B 1 52 ? 13.969 19.672 10.688 1 90.12 52 GLY B N 1
ATOM 1451 C CA . GLY B 1 52 ? 12.984 19 9.844 1 90.12 52 GLY B CA 1
ATOM 1452 C C . GLY B 1 52 ? 13.484 17.703 9.25 1 90.12 52 GLY B C 1
ATOM 1453 O O . GLY B 1 52 ? 14.586 17.25 9.57 1 90.12 52 GLY B O 1
ATOM 1454 N N . THR B 1 53 ? 12.633 17.094 8.43 1 92.25 53 THR B N 1
ATOM 1455 C CA . THR B 1 53 ? 12.992 15.836 7.781 1 92.25 53 THR B CA 1
ATOM 1456 C C . THR B 1 53 ? 13.516 16.094 6.371 1 92.25 53 THR B C 1
ATOM 1458 O O . THR B 1 53 ? 12.961 16.891 5.629 1 92.25 53 THR B O 1
ATOM 1461 N N . ILE B 1 54 ? 14.672 15.445 6 1 91.62 54 ILE B N 1
ATOM 1462 C CA . ILE B 1 54 ? 15.289 15.531 4.68 1 91.62 54 ILE B CA 1
ATOM 1463 C C . ILE B 1 54 ? 15.258 14.164 4.004 1 91.62 54 ILE B C 1
ATOM 1465 O O . ILE B 1 54 ? 15.633 13.156 4.609 1 91.62 54 ILE B O 1
ATOM 1469 N N . LEU B 1 55 ? 14.672 14.148 2.744 1 91.31 55 LEU B N 1
ATOM 1470 C CA . LEU B 1 55 ? 14.695 12.945 1.922 1 91.31 55 LEU B CA 1
ATOM 1471 C C . LEU B 1 55 ? 15.945 12.906 1.051 1 91.31 55 LEU B C 1
ATOM 1473 O O . LEU B 1 55 ? 16.094 13.727 0.138 1 91.31 55 LEU B O 1
ATOM 1477 N N . GLY B 1 56 ? 16.859 12.031 1.352 1 88.69 56 GLY B N 1
ATOM 1478 C CA . GLY B 1 56 ? 18.062 11.852 0.573 1 88.69 56 GLY B CA 1
ATOM 1479 C C . GLY B 1 56 ? 17.906 10.867 -0.568 1 88.69 56 GLY B C 1
ATOM 1480 O O . GLY B 1 56 ? 17.406 9.758 -0.369 1 88.69 56 GLY B O 1
ATOM 1481 N N . PHE B 1 57 ? 18.281 11.336 -1.739 1 86.62 57 PHE B N 1
ATOM 1482 C CA . PHE B 1 57 ? 18.172 10.531 -2.951 1 86.62 57 PHE B CA 1
ATOM 1483 C C . PHE B 1 57 ? 19.516 9.938 -3.328 1 86.62 57 PHE B C 1
ATOM 1485 O O . PHE B 1 57 ? 20.531 10.648 -3.387 1 86.62 57 PHE B O 1
ATOM 1492 N N . ASN B 1 58 ? 19.438 8.602 -3.445 1 80.81 58 ASN B N 1
ATOM 1493 C CA . ASN B 1 58 ? 20.625 7.922 -3.953 1 80.81 58 ASN B CA 1
ATOM 1494 C C . ASN B 1 58 ? 20.281 6.992 -5.113 1 80.81 58 ASN B C 1
ATOM 1496 O O . ASN B 1 58 ? 19.578 6 -4.934 1 80.81 58 ASN B O 1
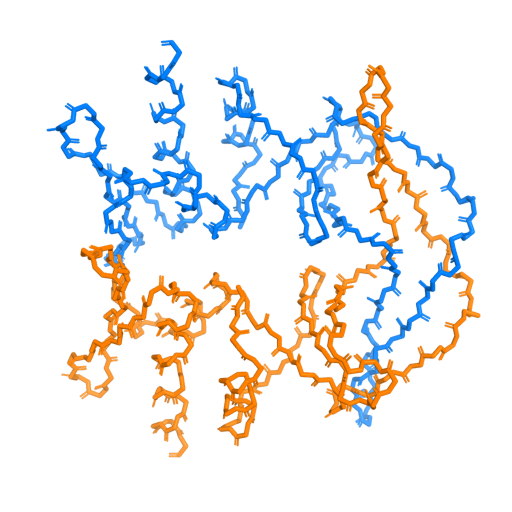ATOM 1500 N N . GLY B 1 59 ? 20.578 7.395 -6.367 1 65.38 59 GLY B N 1
ATOM 1501 C CA . GLY B 1 59 ? 20.25 6.605 -7.543 1 65.38 59 GLY B CA 1
ATOM 1502 C C . GLY B 1 59 ? 21.375 5.688 -7.98 1 65.38 59 GLY B C 1
ATOM 1503 O O . GLY B 1 59 ? 21.188 4.844 -8.859 1 65.38 59 GLY B O 1
ATOM 1504 N N . THR B 1 60 ? 22.562 6.066 -7.652 1 59.5 60 THR B N 1
ATOM 1505 C CA . THR B 1 60 ? 23.656 5.293 -8.227 1 59.5 60 THR B CA 1
ATOM 1506 C C . THR B 1 60 ? 23.812 3.959 -7.504 1 59.5 60 THR B C 1
ATOM 1508 O O . THR B 1 60 ? 23.609 3.877 -6.293 1 59.5 60 THR B O 1
ATOM 1511 N N . THR B 1 61 ? 23.438 2.906 -8.172 1 53.25 61 THR B N 1
ATOM 1512 C CA . THR B 1 61 ? 23.594 1.551 -7.66 1 53.25 61 THR B CA 1
ATOM 1513 C C . THR B 1 61 ? 25.031 1.075 -7.82 1 53.25 61 THR B C 1
ATOM 1515 O O . THR B 1 61 ? 25.641 1.247 -8.883 1 53.25 61 THR B O 1
ATOM 1518 N N . GLU B 1 62 ? 25.734 1.18 -6.695 1 52.72 62 GLU B N 1
ATOM 1519 C CA . GLU B 1 62 ? 26.969 0.405 -6.859 1 52.72 62 GLU B CA 1
ATOM 1520 C C . GLU B 1 62 ? 26.672 -1.092 -6.906 1 52.72 62 GLU B C 1
ATOM 1522 O O . GLU B 1 62 ? 25.75 -1.569 -6.23 1 52.72 62 GLU B O 1
ATOM 1527 N N . TRP B 1 63 ? 27.141 -1.642 -7.805 1 48.66 63 TRP B N 1
ATOM 1528 C CA . TRP B 1 63 ? 27 -3.053 -8.148 1 48.66 63 TRP B CA 1
ATOM 1529 C C . TRP B 1 63 ? 27.172 -3.932 -6.91 1 48.66 63 TRP B C 1
ATOM 1531 O O . TRP B 1 63 ? 28.25 -4.02 -6.344 1 48.66 63 TRP B O 1
ATOM 1541 N N . ALA B 1 64 ? 26.531 -3.74 -5.777 1 55.25 64 ALA B N 1
ATOM 1542 C CA . ALA B 1 64 ? 26.641 -4.836 -4.82 1 55.25 64 ALA B CA 1
ATOM 1543 C C . ALA B 1 64 ? 25.625 -5.926 -5.105 1 55.25 64 ALA B C 1
ATOM 1545 O O . ALA B 1 64 ? 24.453 -5.637 -5.363 1 55.25 64 ALA B O 1
ATOM 1546 N N . LEU B 1 65 ? 25.906 -6.93 -5.918 1 54.12 65 LEU B N 1
ATOM 1547 C CA . LEU B 1 65 ? 25.469 -7.977 -6.832 1 54.12 65 LEU B CA 1
ATOM 1548 C C . LEU B 1 65 ? 24.516 -8.945 -6.133 1 54.12 65 LEU B C 1
ATOM 1550 O O . LEU B 1 65 ? 24.062 -9.922 -6.742 1 54.12 65 LEU B O 1
ATOM 1554 N N . ASP B 1 66 ? 24.109 -8.734 -4.828 1 77 66 ASP B N 1
ATOM 1555 C CA . ASP B 1 66 ? 23.328 -9.93 -4.523 1 77 66 ASP B CA 1
ATOM 1556 C C . ASP B 1 66 ? 22 -9.906 -5.262 1 77 66 ASP B C 1
ATOM 1558 O O . ASP B 1 66 ? 21.469 -8.844 -5.574 1 77 66 ASP B O 1
ATOM 1562 N N . SER B 1 67 ? 21.812 -10.992 -5.793 1 84.94 67 SER B N 1
ATOM 1563 C CA . SER B 1 67 ? 20.531 -11.18 -6.477 1 84.94 67 SER B CA 1
ATOM 1564 C C . SER B 1 67 ? 19.781 -12.398 -5.945 1 84.94 67 SER B C 1
ATOM 1566 O O . SER B 1 67 ? 20.406 -13.305 -5.379 1 84.94 67 SER B O 1
ATOM 1568 N N . VAL B 1 68 ? 18.516 -12.195 -5.957 1 88.38 68 VAL B N 1
ATOM 1569 C CA . VAL B 1 68 ? 17.609 -13.266 -5.535 1 88.38 68 VAL B CA 1
ATOM 1570 C C . VAL B 1 68 ? 16.625 -13.578 -6.652 1 88.38 68 VAL B C 1
ATOM 1572 O O . VAL B 1 68 ? 16.062 -12.664 -7.262 1 88.38 68 VAL B O 1
ATOM 1575 N N . SER B 1 69 ? 16.547 -14.898 -6.973 1 91 69 SER B N 1
ATOM 1576 C CA . SER B 1 69 ? 15.461 -15.266 -7.879 1 91 69 SER B CA 1
ATOM 1577 C C . SER B 1 69 ? 14.102 -14.945 -7.27 1 91 69 SER B C 1
ATOM 1579 O O . SER B 1 69 ? 13.906 -15.086 -6.062 1 91 69 SER B O 1
ATOM 1581 N N . ILE B 1 70 ? 13.203 -14.594 -8.094 1 92 70 ILE B N 1
ATOM 1582 C CA . ILE B 1 70 ? 11.859 -14.266 -7.633 1 92 70 ILE B CA 1
ATOM 1583 C C . ILE B 1 70 ? 11.227 -15.484 -6.969 1 92 70 ILE B C 1
ATOM 1585 O O . ILE B 1 70 ? 10.414 -15.344 -6.051 1 92 70 ILE B O 1
ATOM 1589 N N . GLU B 1 71 ? 11.617 -16.656 -7.363 1 91.69 71 GLU B N 1
ATOM 1590 C CA . GLU B 1 71 ? 11.086 -17.875 -6.766 1 91.69 71 GLU B CA 1
ATOM 1591 C C . GLU B 1 71 ? 11.516 -18.031 -5.312 1 91.69 71 GLU B C 1
ATOM 1593 O O . GLU B 1 71 ? 10.891 -18.75 -4.539 1 91.69 71 GLU B O 1
ATOM 1598 N N . ASP B 1 72 ? 12.562 -17.359 -5.004 1 92.25 72 ASP B N 1
ATOM 1599 C CA . ASP B 1 72 ? 13.07 -17.422 -3.637 1 92.25 72 ASP B CA 1
ATOM 1600 C C . ASP B 1 72 ? 12.594 -16.219 -2.824 1 92.25 72 ASP B C 1
ATOM 1602 O O . ASP B 1 72 ? 13.062 -15.984 -1.71 1 92.25 72 ASP B O 1
ATOM 1606 N N . ALA B 1 73 ? 11.773 -15.477 -3.398 1 94.44 73 ALA B N 1
ATOM 1607 C CA . ALA B 1 73 ? 11.164 -14.336 -2.717 1 94.44 73 ALA B CA 1
ATOM 1608 C C . ALA B 1 73 ? 9.68 -14.586 -2.455 1 94.44 73 ALA B C 1
ATOM 1610 O O . ALA B 1 73 ? 8.992 -15.195 -3.275 1 94.44 73 ALA B O 1
ATOM 1611 N N . LEU B 1 74 ? 9.25 -14.172 -1.297 1 96.44 74 LEU B N 1
ATOM 1612 C CA . LEU B 1 74 ? 7.836 -14.273 -0.941 1 96.44 74 LEU B CA 1
ATOM 1613 C C . LEU B 1 74 ? 7.176 -12.898 -0.956 1 96.44 74 LEU B C 1
ATOM 1615 O O . LEU B 1 74 ? 7.441 -12.07 -0.088 1 96.44 74 LEU B O 1
ATOM 1619 N N . TRP B 1 75 ? 6.348 -12.727 -1.916 1 97.25 75 TRP B N 1
ATOM 1620 C CA . TRP B 1 75 ? 5.598 -11.484 -2.049 1 97.25 75 TRP B CA 1
ATOM 1621 C C . TRP B 1 75 ? 4.645 -11.297 -0.874 1 97.25 75 TRP B C 1
ATOM 1623 O O . TRP B 1 75 ? 3.988 -12.242 -0.44 1 97.25 75 TRP B O 1
ATOM 1633 N N . LEU B 1 76 ? 4.609 -10.086 -0.305 1 97.38 76 LEU B N 1
ATOM 1634 C CA . LEU B 1 76 ? 3.678 -9.688 0.745 1 97.38 76 LEU B CA 1
ATOM 1635 C C . LEU B 1 76 ? 2.721 -8.609 0.245 1 97.38 76 LEU B C 1
ATOM 1637 O O . LEU B 1 76 ? 2.914 -7.426 0.521 1 97.38 76 LEU B O 1
ATOM 1641 N N . PRO B 1 77 ? 1.67 -9.055 -0.42 1 97.44 77 PRO B N 1
ATOM 1642 C CA . PRO B 1 77 ? 0.768 -8.07 -1.029 1 97.44 77 PRO B CA 1
ATOM 1643 C C . PRO B 1 77 ? 0.143 -7.129 -0.004 1 97.44 77 PRO B C 1
ATOM 1645 O O . PRO B 1 77 ? -0.172 -7.547 1.113 1 97.44 77 PRO B O 1
ATOM 1648 N N . ARG B 1 78 ? -0.012 -5.895 -0.427 1 96.12 78 ARG B N 1
ATOM 1649 C CA . ARG B 1 78 ? -0.666 -4.867 0.379 1 96.12 78 ARG B CA 1
ATOM 1650 C C . ARG B 1 78 ? -2.184 -5 0.308 1 96.12 78 ARG B C 1
ATOM 1652 O O . ARG B 1 78 ? -2.709 -5.742 -0.525 1 96.12 78 ARG B O 1
ATOM 1659 N N . GLU B 1 79 ? -2.791 -4.203 1.135 1 97.38 79 GLU B N 1
ATOM 1660 C CA . GLU B 1 79 ? -4.25 -4.195 1.201 1 97.38 79 GLU B CA 1
ATOM 1661 C C . GLU B 1 79 ? -4.863 -3.861 -0.156 1 97.38 79 GLU B C 1
ATOM 1663 O O . GLU B 1 79 ? -5.785 -4.543 -0.609 1 97.38 79 GLU B O 1
ATOM 1668 N N . ASP B 1 80 ? -4.438 -2.816 -0.829 1 96.5 80 ASP B N 1
ATOM 1669 C CA . ASP B 1 80 ? -4.988 -2.396 -2.111 1 96.5 80 ASP B CA 1
ATOM 1670 C C . ASP B 1 80 ? -4.762 -3.459 -3.184 1 96.5 80 ASP B C 1
ATOM 1672 O O . ASP B 1 80 ? -5.613 -3.664 -4.055 1 96.5 80 ASP B O 1
ATOM 1676 N N . GLN B 1 81 ? -3.629 -4.082 -3.189 1 97.12 81 GLN B N 1
ATOM 1677 C CA . GLN B 1 81 ? -3.312 -5.129 -4.156 1 97.12 81 GLN B CA 1
ATOM 1678 C C . GLN B 1 81 ? -4.223 -6.34 -3.975 1 97.12 81 GLN B C 1
ATOM 1680 O O . GLN B 1 81 ? -4.738 -6.891 -4.953 1 97.12 81 GLN B O 1
ATOM 1685 N N . LEU B 1 82 ? -4.398 -6.719 -2.689 1 98.19 82 LEU B N 1
ATOM 1686 C CA . LEU B 1 82 ? -5.289 -7.836 -2.404 1 98.19 82 LEU B CA 1
ATOM 1687 C C . LEU B 1 82 ? -6.703 -7.539 -2.891 1 98.19 82 LEU B C 1
ATOM 1689 O O . LEU B 1 82 ? -7.336 -8.383 -3.531 1 98.19 82 LEU B O 1
ATOM 1693 N N . ARG B 1 83 ? -7.195 -6.355 -2.592 1 98.19 83 ARG B N 1
ATOM 1694 C CA . ARG B 1 83 ? -8.523 -5.961 -3.047 1 98.19 83 ARG B CA 1
ATOM 1695 C C . ARG B 1 83 ? -8.617 -6.008 -4.57 1 98.19 83 ARG B C 1
ATOM 1697 O O . ARG B 1 83 ? -9.602 -6.504 -5.121 1 98.19 83 ARG B O 1
ATOM 1704 N N . THR B 1 84 ? -7.629 -5.484 -5.27 1 96.94 84 THR B N 1
ATOM 1705 C CA . THR B 1 84 ? -7.609 -5.453 -6.727 1 96.94 84 THR B CA 1
ATOM 1706 C C . THR B 1 84 ? -7.605 -6.867 -7.301 1 96.94 84 THR B C 1
ATOM 1708 O O . THR B 1 84 ? -8.281 -7.141 -8.297 1 96.94 84 THR B O 1
ATOM 1711 N N . LEU B 1 85 ? -6.871 -7.758 -6.652 1 97.31 85 LEU B N 1
ATOM 1712 C CA . LEU B 1 85 ? -6.766 -9.133 -7.121 1 97.31 85 LEU B CA 1
ATOM 1713 C C . LEU B 1 85 ? -8.094 -9.867 -6.953 1 97.31 85 LEU B C 1
ATOM 1715 O O . LEU B 1 85 ? -8.336 -10.875 -7.621 1 97.31 85 LEU B O 1
ATOM 1719 N N . LEU B 1 86 ? -8.938 -9.391 -6.055 1 97.5 86 LEU B N 1
ATOM 1720 C CA . LEU B 1 86 ? -10.266 -9.977 -5.871 1 97.5 86 LEU B CA 1
ATOM 1721 C C . LEU B 1 86 ? -11.203 -9.562 -6.996 1 97.5 86 LEU B C 1
ATOM 1723 O O . LEU B 1 86 ? -12.242 -10.195 -7.211 1 97.5 86 LEU B O 1
ATOM 1727 N N . ARG B 1 87 ? -10.852 -8.453 -7.633 1 93.88 87 ARG B N 1
ATOM 1728 C CA . ARG B 1 87 ? -11.609 -7.941 -8.766 1 93.88 87 ARG B CA 1
ATOM 1729 C C . ARG B 1 87 ? -13.094 -7.84 -8.438 1 93.88 87 ARG B C 1
ATOM 1731 O O . ARG B 1 87 ? -13.469 -7.246 -7.422 1 93.88 87 ARG B O 1
ATOM 1738 N N . SER B 1 88 ? -13.953 -8.406 -9.273 1 94.31 88 SER B N 1
ATOM 1739 C CA . SER B 1 88 ? -15.398 -8.242 -9.141 1 94.31 88 SER B CA 1
ATOM 1740 C C . SER B 1 88 ? -15.945 -9.086 -7.996 1 94.31 88 SER B C 1
ATOM 1742 O O . SER B 1 88 ? -17.094 -8.914 -7.586 1 94.31 88 SER B O 1
ATOM 1744 N N . ALA B 1 89 ? -15.148 -9.938 -7.465 1 96.69 89 ALA B N 1
ATOM 1745 C CA . ALA B 1 89 ? -15.609 -10.758 -6.344 1 96.69 89 ALA B CA 1
ATOM 1746 C C . ALA B 1 89 ? -15.727 -9.922 -5.074 1 96.69 89 ALA B C 1
ATOM 1748 O O . ALA B 1 89 ? -16.453 -10.289 -4.145 1 96.69 89 ALA B O 1
ATOM 1749 N N . PHE B 1 90 ? -14.922 -8.891 -4.992 1 98.56 90 PHE B N 1
ATOM 1750 C CA . PHE B 1 90 ? -14.953 -8.047 -3.805 1 98.56 90 PHE B CA 1
ATOM 1751 C C . PHE B 1 90 ? -16.281 -7.309 -3.699 1 98.56 90 PHE B C 1
ATOM 1753 O O . PHE B 1 90 ? -16.719 -6.672 -4.66 1 98.56 90 PHE B O 1
ATOM 1760 N N . HIS B 1 91 ? -16.812 -7.332 -2.494 1 98.19 91 HIS B N 1
ATOM 1761 C CA . HIS B 1 91 ? -18.062 -6.605 -2.279 1 98.19 91 HIS B CA 1
ATOM 1762 C C . HIS B 1 91 ? -17.891 -5.512 -1.23 1 98.19 91 HIS B C 1
ATOM 1764 O O . HIS B 1 91 ? -18.234 -4.352 -1.475 1 98.19 91 HIS B O 1
ATOM 1770 N N . ALA B 1 92 ? -17.297 -5.941 -0.089 1 98.75 92 ALA B N 1
ATOM 1771 C CA . ALA B 1 92 ? -17.203 -4.906 0.939 1 98.75 92 ALA B CA 1
ATOM 1772 C C . ALA B 1 92 ? -16.125 -5.242 1.968 1 98.75 92 ALA B C 1
ATOM 1774 O O . ALA B 1 92 ? -15.844 -6.418 2.217 1 98.75 92 ALA B O 1
ATOM 1775 N N . LEU B 1 93 ? -15.523 -4.242 2.498 1 98.88 93 LEU B N 1
ATOM 1776 C CA . LEU B 1 93 ? -14.773 -4.258 3.75 1 98.88 93 LEU B CA 1
ATOM 1777 C C . LEU B 1 93 ? -15.516 -3.486 4.836 1 98.88 93 LEU B C 1
ATOM 1779 O O . LEU B 1 93 ? -15.922 -2.342 4.621 1 98.88 93 LEU B O 1
ATOM 1783 N N . ARG B 1 94 ? -15.703 -4.141 6.02 1 98.62 94 ARG B N 1
ATOM 1784 C CA . ARG B 1 94 ? -16.406 -3.48 7.113 1 98.62 94 ARG B CA 1
ATOM 1785 C C . ARG B 1 94 ? -15.625 -3.586 8.414 1 98.62 94 ARG B C 1
ATOM 1787 O O . ARG B 1 94 ? -15.023 -4.621 8.703 1 98.62 94 ARG B O 1
ATOM 1794 N N . ARG B 1 95 ? -15.703 -2.545 9.094 1 98.25 95 ARG B N 1
ATOM 1795 C CA . ARG B 1 95 ? -15.203 -2.602 10.469 1 98.25 95 ARG B CA 1
ATOM 1796 C C . ARG B 1 95 ? -16.234 -3.219 11.398 1 98.25 95 ARG B C 1
ATOM 1798 O O . ARG B 1 95 ? -17.438 -2.92 11.305 1 98.25 95 ARG B O 1
ATOM 1805 N N . THR B 1 96 ? -15.82 -4.074 12.25 1 96.25 96 THR B N 1
ATOM 1806 C CA . THR B 1 96 ? -16.656 -4.688 13.281 1 96.25 96 THR B CA 1
ATOM 1807 C C . THR B 1 96 ? -16.078 -4.414 14.672 1 96.25 96 THR B C 1
ATOM 1809 O O . THR B 1 96 ? -15.047 -3.758 14.805 1 96.25 96 THR B O 1
ATOM 1812 N N . ASP B 1 97 ? -16.734 -4.859 15.719 1 93.31 97 ASP B N 1
ATOM 1813 C CA . ASP B 1 97 ? -16.266 -4.664 17.078 1 93.31 97 ASP B CA 1
ATOM 1814 C C . ASP B 1 97 ? -14.945 -5.398 17.312 1 93.31 97 ASP B C 1
ATOM 1816 O O . ASP B 1 97 ? -14.109 -4.949 18.094 1 93.31 97 ASP B O 1
ATOM 1820 N N . ASP B 1 98 ? -14.758 -6.453 16.562 1 93.19 98 ASP B N 1
ATOM 1821 C CA . ASP B 1 98 ? -13.609 -7.32 16.812 1 93.19 98 ASP B CA 1
ATOM 1822 C C . ASP B 1 98 ? -12.578 -7.195 15.688 1 93.19 98 ASP B C 1
ATOM 1824 O O . ASP B 1 98 ? -11.648 -8 15.602 1 93.19 98 ASP B O 1
ATOM 1828 N N . GLY B 1 99 ? -12.727 -6.258 14.867 1 97 99 GLY B N 1
ATOM 1829 C CA . GLY B 1 99 ? -11.781 -6.125 13.766 1 97 99 GLY B CA 1
ATOM 1830 C C . GLY B 1 99 ? -12.445 -5.727 12.461 1 97 99 GLY B C 1
ATOM 1831 O O . GLY B 1 99 ? -13.156 -4.723 12.398 1 97 99 GLY B O 1
ATOM 1832 N N . TYR B 1 100 ? -12.195 -6.609 11.422 1 98.38 100 TYR B N 1
ATOM 1833 C CA . TYR B 1 100 ? -12.688 -6.305 10.086 1 98.38 100 TYR B CA 1
ATOM 1834 C C . TYR B 1 100 ? -13.273 -7.551 9.422 1 98.38 100 TYR B C 1
ATOM 1836 O O . TYR B 1 100 ? -12.883 -8.672 9.75 1 98.38 100 TYR B O 1
ATOM 1844 N N . GLU B 1 101 ? -14.156 -7.266 8.539 1 98.69 101 GLU B N 1
ATOM 1845 C CA . GLU B 1 101 ? -14.68 -8.336 7.703 1 98.69 101 GLU B CA 1
ATOM 1846 C C . GLU B 1 101 ? -14.641 -7.957 6.227 1 98.69 101 GLU B C 1
ATOM 1848 O O . GLU B 1 101 ? -14.898 -6.805 5.867 1 98.69 101 GLU B O 1
ATOM 1853 N N . VAL B 1 102 ? -14.312 -8.891 5.41 1 98.81 102 VAL B N 1
ATOM 1854 C CA . VAL B 1 102 ? -14.328 -8.766 3.955 1 98.81 102 VAL B CA 1
ATOM 1855 C C . VAL B 1 102 ? -15.406 -9.664 3.367 1 98.81 102 VAL B C 1
ATOM 1857 O O . VAL B 1 102 ? -15.414 -10.875 3.611 1 98.81 102 VAL B O 1
ATOM 1860 N N . GLU B 1 103 ? -16.281 -9.047 2.66 1 98.81 103 GLU B N 1
ATOM 1861 C CA . GLU B 1 103 ? -17.344 -9.773 1.977 1 98.81 103 GLU B CA 1
ATOM 1862 C C . GLU B 1 103 ? -17.031 -9.945 0.493 1 98.81 103 GLU B C 1
ATOM 1864 O O . GLU B 1 103 ? -16.703 -8.977 -0.194 1 98.81 103 GLU B O 1
ATOM 1869 N N . VAL B 1 104 ? -17.156 -11.188 0.023 1 98.56 104 VAL B N 1
ATOM 1870 C CA . VAL B 1 104 ? -16.906 -11.477 -1.385 1 98.56 104 VAL B CA 1
ATOM 1871 C C . VAL B 1 104 ? -18.031 -12.352 -1.94 1 98.56 104 VAL B C 1
ATOM 1873 O O . VAL B 1 104 ? -18.766 -12.984 -1.18 1 98.56 104 VAL B O 1
ATOM 1876 N N . ARG B 1 105 ? -18.156 -12.297 -3.295 1 97.12 105 ARG B N 1
ATOM 1877 C CA . ARG B 1 105 ? -19.031 -13.203 -4.023 1 97.12 105 ARG B CA 1
ATOM 1878 C C . ARG B 1 105 ? -18.234 -14.258 -4.777 1 97.12 105 ARG B C 1
ATOM 1880 O O . ARG B 1 105 ? -17.531 -13.938 -5.738 1 97.12 105 ARG B O 1
ATOM 1887 N N . LEU B 1 106 ? -18.312 -15.461 -4.277 1 94.44 106 LEU B N 1
ATOM 1888 C CA . LEU B 1 106 ? -17.625 -16.594 -4.898 1 94.44 106 LEU B CA 1
ATOM 1889 C C . LEU B 1 106 ? -18.641 -17.594 -5.438 1 94.44 106 LEU B C 1
ATOM 1891 O O . LEU B 1 106 ? -19.469 -18.125 -4.688 1 94.44 106 LEU B O 1
ATOM 1895 N N . LEU B 1 107 ? -18.656 -17.891 -6.734 1 91 107 LEU B N 1
ATOM 1896 C CA . LEU B 1 107 ? -19.594 -18.797 -7.363 1 91 107 LEU B CA 1
ATOM 1897 C C . LEU B 1 107 ? -21.031 -18.453 -6.973 1 91 107 LEU B C 1
ATOM 1899 O O . LEU B 1 107 ? -21.781 -19.312 -6.512 1 91 107 LEU B O 1
ATOM 1903 N N . ASP B 1 108 ? -21.312 -17.203 -6.871 1 88.19 108 ASP B N 1
ATOM 1904 C CA . ASP B 1 108 ? -22.641 -16.641 -6.656 1 88.19 108 ASP B CA 1
ATOM 1905 C C . ASP B 1 108 ? -23.078 -16.812 -5.199 1 88.19 108 ASP B C 1
ATOM 1907 O O . ASP B 1 108 ? -24.266 -16.797 -4.898 1 88.19 108 ASP B O 1
ATOM 1911 N N . GLN B 1 109 ? -22.172 -17.141 -4.398 1 95.56 109 GLN B N 1
ATOM 1912 C CA . GLN B 1 109 ? -22.422 -17.219 -2.967 1 95.56 109 GLN B CA 1
ATOM 1913 C C . GLN B 1 109 ? -21.641 -16.141 -2.209 1 95.56 109 GLN B C 1
ATOM 1915 O O . GLN B 1 109 ? -20.469 -15.906 -2.508 1 95.56 109 GLN B O 1
ATOM 1920 N N . THR B 1 110 ? -22.312 -15.602 -1.331 1 97.25 110 THR B N 1
ATOM 1921 C CA . THR B 1 110 ? -21.672 -14.602 -0.486 1 97.25 110 THR B CA 1
ATOM 1922 C C . THR B 1 110 ? -20.859 -15.266 0.617 1 97.25 110 THR B C 1
ATOM 1924 O O . THR B 1 110 ? -21.359 -16.156 1.318 1 97.25 110 THR B O 1
ATOM 1927 N N . ARG B 1 111 ? -19.641 -14.938 0.714 1 98.12 111 ARG B N 1
ATOM 1928 C CA . ARG B 1 111 ? -18.766 -15.406 1.785 1 98.12 111 ARG B CA 1
ATOM 1929 C C . ARG B 1 111 ? -18.141 -14.234 2.531 1 98.12 111 ARG B C 1
ATOM 1931 O O . ARG B 1 111 ? -17.875 -13.188 1.939 1 98.12 111 ARG B O 1
ATOM 1938 N N . VAL B 1 112 ? -17.906 -14.492 3.85 1 98.56 112 VAL B N 1
ATOM 1939 C CA . VAL B 1 112 ? -17.344 -13.445 4.695 1 98.56 112 VAL B CA 1
ATOM 1940 C C . VAL B 1 112 ? -16.094 -13.961 5.387 1 98.56 112 VAL B C 1
ATOM 1942 O O . VAL B 1 112 ? -16.062 -15.094 5.879 1 98.56 112 VAL B O 1
ATOM 1945 N N . PHE B 1 113 ? -15.078 -13.203 5.43 1 98.69 113 PHE B N 1
ATOM 1946 C CA . PHE B 1 113 ? -13.82 -13.5 6.102 1 98.69 113 PHE B CA 1
ATOM 1947 C C . PHE B 1 113 ? -13.492 -12.43 7.133 1 98.69 113 PHE B C 1
ATOM 1949 O O . PHE B 1 113 ? -13.516 -11.234 6.828 1 98.69 113 PHE B O 1
ATOM 1956 N N . THR B 1 114 ? -13.203 -12.891 8.352 1 98.38 114 THR B N 1
ATOM 1957 C CA . THR B 1 114 ? -12.992 -11.945 9.445 1 98.38 114 THR B CA 1
ATOM 1958 C C . THR B 1 114 ? -11.578 -12.07 10.008 1 98.38 114 THR B C 1
ATOM 1960 O O . THR B 1 114 ? -11.016 -13.164 10.047 1 98.38 114 THR B O 1
ATOM 1963 N N . ASP B 1 115 ? -11.039 -10.961 10.406 1 98.44 115 ASP B N 1
ATOM 1964 C CA . ASP B 1 115 ? -9.742 -10.898 11.07 1 98.44 115 ASP B CA 1
ATOM 1965 C C . ASP B 1 115 ? -9.547 -9.547 11.75 1 98.44 115 ASP B C 1
ATOM 1967 O O . ASP B 1 115 ? -10.094 -8.531 11.305 1 98.44 115 ASP B O 1
ATOM 1971 N N . PRO B 1 116 ? -8.812 -9.523 12.828 1 97.38 116 PRO B N 1
ATOM 1972 C CA . PRO B 1 116 ? -8.484 -8.227 13.414 1 97.38 116 PRO B CA 1
ATOM 1973 C C . PRO B 1 116 ? -7.719 -7.32 12.453 1 97.38 116 PRO B C 1
ATOM 1975 O O . PRO B 1 116 ? -7.809 -6.094 12.555 1 97.38 116 PRO B O 1
ATOM 1978 N N . GLU B 1 117 ? -6.992 -7.871 11.531 1 97 117 GLU B N 1
ATOM 1979 C CA . GLU B 1 117 ? -6.238 -7.137 10.516 1 97 117 GLU B CA 1
ATOM 1980 C C . GLU B 1 117 ? -6.914 -7.223 9.156 1 97 117 GLU B C 1
ATOM 1982 O O . GLU B 1 117 ? -7.109 -8.32 8.617 1 97 117 GLU B O 1
ATOM 1987 N N . PRO B 1 118 ? -7.254 -6.094 8.586 1 97.5 118 PRO B N 1
ATOM 1988 C CA . PRO B 1 118 ? -7.973 -6.121 7.312 1 97.5 118 PRO B CA 1
ATOM 1989 C C . PRO B 1 118 ? -7.195 -6.844 6.215 1 97.5 118 PRO B C 1
ATOM 1991 O O . PRO B 1 118 ? -7.785 -7.551 5.395 1 97.5 118 PRO B O 1
ATOM 1994 N N . THR B 1 119 ? -5.906 -6.715 6.172 1 97.69 119 THR B N 1
ATOM 1995 C CA . THR B 1 119 ? -5.086 -7.363 5.156 1 97.69 119 THR B CA 1
ATOM 1996 C C . THR B 1 119 ? -5.227 -8.883 5.238 1 97.69 119 THR B C 1
ATOM 1998 O O . THR B 1 119 ? -5.285 -9.562 4.211 1 97.69 119 THR B O 1
ATOM 2001 N N . GLU B 1 120 ? -5.281 -9.375 6.465 1 98.31 120 GLU B N 1
ATOM 2002 C CA . GLU B 1 120 ? -5.457 -10.805 6.664 1 98.31 120 GLU B CA 1
ATOM 2003 C C . GLU B 1 120 ? -6.82 -11.266 6.152 1 98.31 120 GLU B C 1
ATOM 2005 O O . GLU B 1 120 ? -6.926 -12.312 5.504 1 98.31 120 GLU B O 1
ATOM 2010 N N . ALA B 1 121 ? -7.859 -10.492 6.418 1 98.62 121 ALA B N 1
ATOM 2011 C CA . ALA B 1 121 ? -9.195 -10.82 5.926 1 98.62 121 ALA B CA 1
ATOM 2012 C C . ALA B 1 121 ? -9.227 -10.836 4.398 1 98.62 121 ALA B C 1
ATOM 2014 O O . ALA B 1 121 ? -9.758 -11.773 3.793 1 98.62 121 ALA B O 1
ATOM 2015 N N . TYR B 1 122 ? -8.664 -9.82 3.781 1 98.75 122 TYR B N 1
ATOM 2016 C CA . TYR B 1 122 ? -8.547 -9.766 2.328 1 98.75 122 TYR B CA 1
ATOM 2017 C C . TYR B 1 122 ? -7.805 -10.984 1.791 1 98.75 122 TYR B C 1
ATOM 2019 O O . TYR B 1 122 ? -8.219 -11.578 0.795 1 98.75 122 TYR B O 1
ATOM 2027 N N . GLY B 1 123 ? -6.66 -11.25 2.453 1 98.69 123 GLY B N 1
ATOM 2028 C CA . GLY B 1 123 ? -5.84 -12.359 2.002 1 98.69 123 GLY B CA 1
ATOM 2029 C C . GLY B 1 123 ? -6.562 -13.695 2.053 1 98.69 123 GLY B C 1
ATOM 2030 O O . GLY B 1 123 ? -6.422 -14.516 1.147 1 98.69 123 GLY B O 1
ATOM 2031 N N . GLN B 1 124 ? -7.277 -13.906 3.113 1 98.69 124 GLN B N 1
ATOM 2032 C CA . GLN B 1 124 ? -8.07 -15.125 3.236 1 98.69 124 GLN B CA 1
ATOM 2033 C C . GLN B 1 124 ? -9.117 -15.211 2.133 1 98.69 124 GLN B C 1
ATOM 2035 O O . GLN B 1 124 ? -9.336 -16.281 1.562 1 98.69 124 GLN B O 1
ATOM 2040 N N . ALA B 1 125 ? -9.789 -14.164 1.849 1 98.69 125 ALA B N 1
ATOM 2041 C CA . ALA B 1 125 ? -10.773 -14.117 0.77 1 98.69 125 ALA B CA 1
ATOM 2042 C C . ALA B 1 125 ? -10.125 -14.438 -0.575 1 98.69 125 ALA B C 1
ATOM 2044 O O . ALA B 1 125 ? -10.672 -15.211 -1.362 1 98.69 125 ALA B O 1
ATOM 2045 N N . LEU B 1 126 ? -8.961 -13.852 -0.82 1 98.56 126 LEU B N 1
ATOM 2046 C CA . LEU B 1 126 ? -8.258 -14.086 -2.076 1 98.56 126 LEU B CA 1
ATOM 2047 C C . LEU B 1 126 ? -7.848 -15.547 -2.207 1 98.56 126 LEU B C 1
ATOM 2049 O O . LEU B 1 126 ? -7.934 -16.125 -3.293 1 98.56 126 LEU B O 1
ATOM 2053 N N . LEU B 1 127 ? -7.367 -16.078 -1.099 1 98.31 127 LEU B N 1
ATOM 2054 C CA . LEU B 1 127 ? -6.977 -17.484 -1.106 1 98.31 127 LEU B CA 1
ATOM 2055 C C . LEU B 1 127 ? -8.141 -18.359 -1.528 1 98.31 127 LEU B C 1
ATOM 2057 O O . LEU B 1 127 ? -7.98 -19.266 -2.363 1 98.31 127 LEU B O 1
ATOM 2061 N N . ALA B 1 128 ? -9.297 -18.125 -0.979 1 97.69 128 ALA B N 1
ATOM 2062 C CA . ALA B 1 128 ? -10.492 -18.875 -1.334 1 97.69 128 ALA B CA 1
ATOM 2063 C C . ALA B 1 128 ? -10.797 -18.75 -2.822 1 97.69 128 ALA B C 1
ATOM 2065 O O . ALA B 1 128 ? -11.148 -19.734 -3.479 1 97.69 128 ALA B O 1
ATOM 2066 N N . LEU B 1 129 ? -10.656 -17.594 -3.35 1 97.06 129 LEU B N 1
ATOM 2067 C CA . LEU B 1 129 ? -10.914 -17.344 -4.762 1 97.06 129 LEU B CA 1
ATOM 2068 C C . LEU B 1 129 ? -9.93 -18.094 -5.641 1 97.06 129 LEU B C 1
ATOM 2070 O O . LEU B 1 129 ? -10.336 -18.75 -6.609 1 97.06 129 LEU B O 1
ATOM 2074 N N . VAL B 1 130 ? -8.648 -17.969 -5.273 1 95.94 130 VAL B N 1
ATOM 2075 C CA . VAL B 1 130 ? -7.594 -18.594 -6.066 1 95.94 130 VAL B CA 1
ATOM 2076 C C . VAL B 1 130 ? -7.77 -20.109 -6.051 1 95.94 130 VAL B C 1
ATOM 2078 O O . VAL B 1 130 ? -7.57 -20.766 -7.07 1 95.94 130 VAL B O 1
ATOM 2081 N N . GLU B 1 131 ? -8.164 -20.656 -4.973 1 94.06 131 GLU B N 1
ATOM 2082 C CA . GLU B 1 131 ? -8.352 -22.094 -4.836 1 94.06 131 GLU B CA 1
ATOM 2083 C C . GLU B 1 131 ? -9.555 -22.578 -5.648 1 94.06 131 GLU B C 1
ATOM 2085 O O . GLU B 1 131 ? -9.578 -23.719 -6.109 1 94.06 131 GLU B O 1
ATOM 2090 N N . LEU B 1 132 ? -10.523 -21.719 -5.863 1 90.25 132 LEU B N 1
ATOM 2091 C CA . LEU B 1 132 ? -11.695 -22.047 -6.66 1 90.25 132 LEU B CA 1
ATOM 2092 C C . LEU B 1 132 ? -11.375 -21.969 -8.148 1 90.25 132 LEU B C 1
ATOM 2094 O O . LEU B 1 132 ? -12.008 -22.656 -8.961 1 90.25 132 LEU B O 1
ATOM 2098 N N . SER B 1 133 ? -10.539 -21.109 -8.484 1 83.5 133 SER B N 1
ATOM 2099 C CA . SER B 1 133 ? -10.211 -20.891 -9.883 1 83.5 133 SER B CA 1
ATOM 2100 C C . SER B 1 133 ? -9.266 -21.953 -10.414 1 83.5 133 SER B C 1
ATOM 2102 O O . SER B 1 133 ? -9 -22.016 -11.617 1 83.5 133 SER B O 1
ATOM 2104 N N . ARG B 1 134 ? -8.695 -22.766 -9.586 1 76.62 134 ARG B N 1
ATOM 2105 C CA 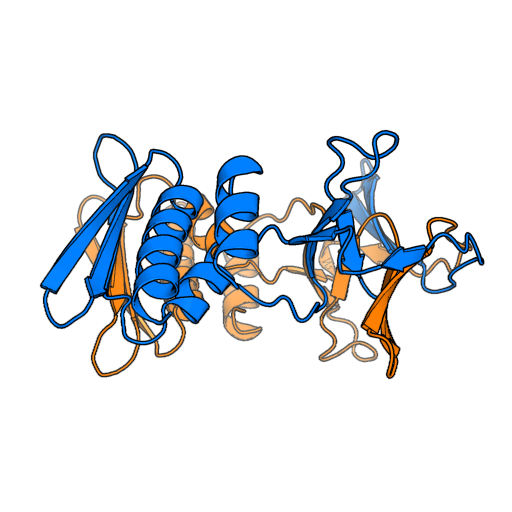. ARG B 1 134 ? -7.863 -23.891 -10 1 76.62 134 ARG B CA 1
ATOM 2106 C C . ARG B 1 134 ? -8.719 -25.094 -10.367 1 76.62 134 ARG B C 1
ATOM 2108 O O . ARG B 1 134 ? -9.828 -25.266 -9.844 1 76.62 134 ARG B O 1
#

Solvent-accessible surface area (backbone atoms only — not comparable to full-atom values): 14282 Å² total; per-residue (Å²): 114,41,53,71,68,58,35,48,51,32,46,73,56,61,61,80,86,80,90,49,77,40,38,36,31,30,44,71,48,76,93,41,56,85,47,76,46,46,31,15,86,29,22,26,38,78,42,82,50,97,92,43,46,36,37,37,37,21,66,49,61,36,83,41,74,52,65,41,51,49,88,52,40,45,62,37,61,45,51,57,54,38,51,57,72,35,49,87,28,46,40,32,40,33,57,53,99,75,28,24,35,28,34,31,48,55,96,88,34,82,46,77,27,70,28,69,44,58,37,46,10,39,46,53,48,41,40,55,51,45,58,64,73,99,115,41,52,69,68,58,37,48,51,33,45,74,56,60,59,80,86,80,88,50,75,40,41,38,30,30,44,72,49,76,93,40,57,85,46,74,46,45,32,17,84,30,21,26,38,79,43,80,50,98,92,43,46,35,37,36,39,19,63,44,64,39,86,43,74,54,63,41,49,49,89,51,40,44,63,38,61,45,51,58,54,40,51,57,72,37,48,84,28,46,39,33,39,33,58,53,97,76,28,23,35,28,34,31,49,56,96,88,35,82,45,77,28,70,29,69,46,57,37,45,10,38,46,53,49,41,40,55,52,43,57,64,74,99

Organism: NCBI:txid88382

Nearest PDB structures (foldseek):
  8fky-assembly1_SM  TM=5.574E-01  e=1.822E-01  Homo sapiens
  7uqz-assembly1_n  TM=5.097E-01  e=3.941E-01  Saccharomyces cerevisiae BY4741
  8eth-assembly1_n  TM=4.816E-01  e=2.761E-01  Schizosaccharomyces pombe
  7u0h-assembly1_n  TM=4.577E-01  e=6.335E-01  Saccharomyces cerevisiae BY4741
  4x2w-assembly1_A  TM=1.996E-01  e=2.792E+00  Murine norovirus 1

Secondary structure (DSSP, 8-state):
---HHHHHHHHHHT------TT-EEEE-SGGGTT-EEE-BSSEEEEEEETTEEEEEEE--EE----EEEGGGEEE---HHHHHHHHGGGEEEEEEETTEEEEEEEETTEEEEEEESSHHHHHHHHHHHHHHHH-/---HHHHHHHHHHT------TT-EEEE-SGGGTT--EE-BSSEEEEEEETTEEEEEEE-EE-----EEEGGGEEE---HHHHHHHHGGGEEEEEEETTEEEEEEEETTEEEEEEESSHHHHHHHHHHHHHHHH-

pLDDT: mean 91.44, std 10.33, range [48.66, 98.88]